Protein AF-A0AAU4TFC6-F1 (afdb_monomer_lite)

Structure (mmCIF, N/CA/C/O backbone):
data_AF-A0AAU4TFC6-F1
#
_entry.id   AF-A0AAU4TFC6-F1
#
loop_
_atom_site.group_PDB
_atom_site.id
_atom_site.type_symbol
_atom_site.label_atom_id
_atom_site.label_alt_id
_atom_site.label_comp_id
_atom_site.label_asym_id
_atom_site.label_entity_id
_atom_site.label_seq_id
_atom_site.pdbx_PDB_ins_code
_atom_site.Cartn_x
_atom_site.Cartn_y
_atom_site.Cartn_z
_atom_site.occupancy
_atom_site.B_iso_or_equiv
_atom_site.auth_seq_id
_atom_site.auth_comp_id
_atom_site.auth_asym_id
_atom_site.auth_atom_id
_atom_site.pdbx_PDB_model_num
ATOM 1 N N . MET A 1 1 ? 82.381 40.231 -36.002 1.00 39.53 1 MET A N 1
ATOM 2 C CA . MET A 1 1 ? 81.452 39.822 -37.075 1.00 39.53 1 MET A CA 1
ATOM 3 C C . MET A 1 1 ? 80.893 38.483 -36.636 1.00 39.53 1 MET A C 1
ATOM 5 O O . MET A 1 1 ? 81.649 37.531 -36.549 1.00 39.53 1 MET A O 1
ATOM 9 N N . SER A 1 2 ? 79.776 38.520 -35.919 1.00 48.84 2 SER A N 1
ATOM 10 C CA . SER A 1 2 ? 78.426 38.397 -36.491 1.00 48.84 2 SER A CA 1
ATOM 11 C C . SER A 1 2 ? 78.133 36.942 -36.823 1.00 48.84 2 SER A C 1
ATOM 13 O O . SER A 1 2 ? 78.717 36.373 -37.737 1.00 48.84 2 SER A O 1
ATOM 15 N N . GLY A 1 3 ? 77.230 36.375 -36.037 1.00 40.44 3 GLY A N 1
ATOM 16 C CA . GLY A 1 3 ? 76.716 35.027 -36.179 1.00 40.44 3 GLY A CA 1
ATOM 17 C C . GLY A 1 3 ? 75.560 34.841 -35.208 1.00 40.44 3 GLY A C 1
ATOM 18 O O . GLY A 1 3 ? 75.645 34.008 -34.316 1.00 40.44 3 GLY A O 1
ATOM 19 N N . ASP A 1 4 ? 74.536 35.690 -35.345 1.00 49.94 4 ASP A N 1
ATOM 20 C CA . ASP A 1 4 ? 73.214 35.520 -34.745 1.00 49.94 4 ASP A CA 1
ATOM 21 C C . ASP A 1 4 ? 72.648 34.149 -35.138 1.00 49.94 4 ASP A C 1
ATOM 23 O O . ASP A 1 4 ? 72.125 33.955 -36.236 1.00 49.94 4 ASP A O 1
ATOM 27 N N . GLY A 1 5 ? 72.777 33.176 -34.240 1.00 46.44 5 GLY A N 1
ATOM 28 C CA . GLY A 1 5 ? 72.059 31.914 -34.318 1.00 46.44 5 GLY A CA 1
ATOM 29 C C . GLY A 1 5 ? 70.645 32.112 -33.791 1.00 46.44 5 GLY A C 1
ATOM 30 O O . GLY A 1 5 ? 70.391 31.866 -32.618 1.00 46.44 5 GLY A O 1
ATOM 31 N N . GLN A 1 6 ? 69.726 32.573 -34.644 1.00 50.09 6 GLN A N 1
ATOM 32 C CA . GLN A 1 6 ? 68.293 32.469 -34.369 1.00 50.09 6 GLN A CA 1
ATOM 33 C C . GLN A 1 6 ? 67.915 30.986 -34.296 1.00 50.09 6 GLN A C 1
ATOM 35 O O . GLN A 1 6 ? 67.716 30.324 -35.318 1.00 50.09 6 GLN A O 1
ATOM 40 N N . GLU A 1 7 ? 67.807 30.466 -33.077 1.00 45.25 7 GLU A N 1
ATOM 41 C CA . GLU A 1 7 ? 67.054 29.252 -32.797 1.00 45.25 7 GLU A CA 1
ATOM 42 C C . GLU A 1 7 ? 65.612 29.483 -33.258 1.00 45.25 7 GLU A C 1
ATOM 44 O O . GLU A 1 7 ? 64.856 30.260 -32.671 1.00 45.25 7 GLU A O 1
ATOM 49 N N . LYS A 1 8 ? 65.231 28.827 -34.360 1.00 53.78 8 LYS A N 1
ATOM 50 C CA . LYS A 1 8 ? 63.828 28.680 -34.736 1.00 53.78 8 LYS A CA 1
ATOM 51 C C . LYS A 1 8 ? 63.135 27.962 -33.585 1.00 53.78 8 LYS A C 1
ATOM 53 O O . LYS A 1 8 ? 63.317 26.757 -33.421 1.00 53.78 8 LYS A O 1
ATOM 58 N N . ALA A 1 9 ? 62.371 28.714 -32.795 1.00 46.16 9 ALA A N 1
ATOM 59 C CA . ALA A 1 9 ? 61.472 28.172 -31.793 1.00 46.16 9 ALA A CA 1
ATOM 60 C C . ALA A 1 9 ? 60.608 27.103 -32.469 1.00 46.16 9 ALA A C 1
ATOM 62 O O . ALA A 1 9 ? 59.816 27.402 -33.364 1.00 46.16 9 ALA A O 1
ATOM 63 N N . GLY A 1 10 ? 60.853 25.847 -32.098 1.00 47.38 10 GLY A N 1
ATOM 64 C CA . GLY A 1 10 ? 60.096 24.707 -32.577 1.00 47.38 10 GLY A CA 1
ATOM 65 C C . GLY A 1 10 ? 58.634 24.922 -32.234 1.00 47.38 10 GLY A C 1
ATOM 66 O O . GLY A 1 10 ? 58.281 25.096 -31.069 1.00 47.38 10 GLY A O 1
ATOM 67 N N . GLU A 1 11 ? 57.793 24.941 -33.255 1.00 54.03 11 GLU A N 1
ATOM 68 C CA . GLU A 1 11 ? 56.353 24.924 -33.085 1.00 54.03 11 GLU A CA 1
ATOM 69 C C . GLU A 1 11 ? 55.985 23.518 -32.607 1.00 54.03 11 GLU A C 1
ATOM 71 O O . GLU A 1 11 ? 55.917 22.564 -33.383 1.00 54.03 11 GLU A O 1
ATOM 76 N N . TRP A 1 12 ? 55.882 23.362 -31.287 1.00 55.25 12 TRP A N 1
ATOM 77 C CA . TRP A 1 12 ? 55.426 22.121 -30.680 1.00 55.25 12 TRP A CA 1
ATOM 78 C C . TRP A 1 12 ? 53.983 21.872 -31.128 1.00 55.25 12 TRP A C 1
ATOM 80 O O . TRP A 1 12 ? 53.178 22.810 -31.101 1.00 55.25 12 TRP A O 1
ATOM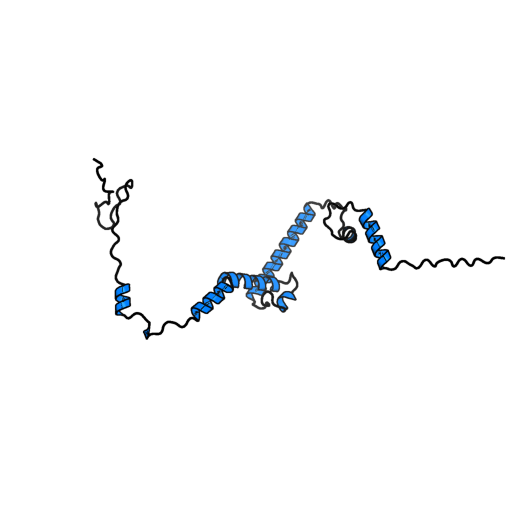 90 N N . PRO A 1 13 ? 53.627 20.635 -31.523 1.00 63.44 13 PRO A N 1
ATOM 91 C CA . PRO A 1 13 ? 52.247 20.326 -31.852 1.00 63.44 13 PRO A CA 1
ATOM 92 C C . PRO A 1 13 ? 51.364 20.658 -30.640 1.00 63.44 13 PRO A C 1
ATOM 94 O O . PRO A 1 13 ? 51.764 20.387 -29.499 1.00 63.44 13 PRO A O 1
ATOM 97 N N . PRO A 1 14 ? 50.188 21.274 -30.853 1.00 66.81 14 PRO A N 1
ATOM 98 C CA . PRO A 1 14 ? 49.305 21.632 -29.756 1.00 66.81 14 PRO A CA 1
ATOM 99 C C . PRO A 1 14 ? 48.967 20.382 -28.947 1.00 66.81 14 PRO A C 1
ATOM 101 O O . PRO A 1 14 ? 48.712 19.309 -29.494 1.00 66.81 14 PRO A O 1
ATOM 104 N N . THR A 1 15 ? 48.976 20.514 -27.623 1.00 78.38 15 THR A N 1
ATOM 105 C CA . THR A 1 15 ? 48.564 19.415 -26.752 1.00 78.38 15 THR A CA 1
ATOM 106 C C . THR A 1 15 ? 47.085 19.089 -27.002 1.00 78.38 15 THR A C 1
ATOM 108 O O . THR A 1 15 ? 46.310 19.994 -27.330 1.00 78.38 15 THR A O 1
ATOM 111 N N . PRO A 1 16 ? 46.644 17.836 -26.785 1.00 77.44 16 PRO A N 1
ATOM 112 C CA . PRO A 1 16 ? 45.242 17.450 -26.975 1.00 77.44 16 PRO A CA 1
ATOM 113 C C . PRO A 1 16 ? 44.256 18.355 -26.219 1.00 77.44 16 PRO A C 1
ATOM 115 O O . PRO A 1 16 ? 43.174 18.659 -26.712 1.00 77.44 16 PRO A O 1
ATOM 118 N N . ALA A 1 17 ? 44.659 18.853 -25.045 1.00 68.56 17 ALA A N 1
ATOM 119 C CA . ALA A 1 17 ? 43.881 19.803 -24.255 1.00 68.56 17 ALA A CA 1
ATOM 120 C C . ALA A 1 17 ? 43.782 21.195 -24.910 1.00 68.56 17 ALA A C 1
ATOM 122 O O . ALA A 1 17 ? 42.710 21.799 -24.910 1.00 68.56 17 ALA A O 1
ATOM 123 N N . ALA A 1 18 ? 44.870 21.705 -25.498 1.00 75.06 18 ALA A N 1
ATOM 124 C CA . ALA A 1 18 ? 44.861 22.981 -26.216 1.00 75.06 18 ALA A CA 1
ATOM 125 C C . ALA A 1 18 ? 44.011 22.901 -27.494 1.00 75.06 18 ALA A C 1
ATOM 127 O O . ALA A 1 18 ? 43.271 23.834 -27.815 1.00 75.06 18 ALA A O 1
ATOM 128 N N . GLU A 1 19 ? 44.061 21.764 -28.188 1.00 77.69 19 GLU A N 1
ATOM 129 C CA . GLU A 1 19 ? 43.232 21.515 -29.363 1.00 77.69 19 GLU A CA 1
ATOM 130 C C . GLU A 1 19 ? 41.745 21.407 -28.992 1.00 77.69 19 GLU A C 1
ATOM 132 O O . GLU A 1 19 ? 40.893 22.011 -29.646 1.00 77.69 19 GLU A O 1
ATOM 137 N N . GLN A 1 20 ? 41.428 20.737 -27.880 1.00 73.62 20 GLN A N 1
ATOM 138 C CA . GLN A 1 20 ? 40.070 20.670 -27.339 1.00 73.62 20 GLN A CA 1
ATOM 139 C C . GLN A 1 20 ? 39.537 22.059 -26.946 1.00 73.62 20 GLN A C 1
ATOM 141 O O . GLN A 1 20 ? 38.387 22.385 -27.245 1.00 73.62 20 GLN A O 1
ATOM 146 N N . LEU A 1 21 ? 40.371 22.910 -26.340 1.00 74.00 21 LEU A N 1
ATOM 147 C CA . LEU A 1 21 ? 39.995 24.278 -25.972 1.00 74.00 21 LEU A CA 1
ATOM 148 C C . LEU A 1 21 ? 39.737 25.156 -27.207 1.00 74.00 21 LEU A C 1
ATOM 150 O O . LEU A 1 21 ? 38.781 25.933 -27.235 1.00 74.00 21 LEU A O 1
ATOM 154 N N . ARG A 1 22 ? 40.559 25.008 -28.252 1.00 77.00 22 ARG A N 1
ATOM 155 C CA . ARG A 1 22 ? 40.369 25.710 -29.526 1.00 77.00 22 ARG A CA 1
ATOM 156 C C . ARG A 1 22 ? 39.072 25.279 -30.215 1.00 77.00 22 ARG A C 1
ATOM 158 O O . ARG A 1 22 ? 38.299 26.146 -30.614 1.00 77.00 22 ARG A O 1
ATOM 165 N N . ARG A 1 23 ? 38.788 23.971 -30.267 1.00 69.81 23 ARG A N 1
ATOM 166 C CA . ARG A 1 23 ? 37.523 23.431 -30.801 1.00 69.81 23 ARG A CA 1
ATOM 167 C C . ARG A 1 23 ? 36.309 23.968 -30.043 1.00 69.81 23 ARG A C 1
ATOM 169 O O . ARG A 1 23 ? 35.345 24.388 -30.673 1.00 69.81 23 ARG A O 1
ATOM 176 N N . ARG A 1 24 ? 36.378 24.047 -28.706 1.00 65.94 24 ARG A N 1
ATOM 177 C CA . ARG A 1 24 ? 35.325 24.674 -27.884 1.00 65.94 24 ARG A CA 1
ATOM 178 C C . ARG A 1 24 ? 35.096 26.135 -28.256 1.00 65.94 24 ARG A C 1
ATOM 180 O O . ARG A 1 24 ? 33.951 26.555 -28.366 1.00 65.94 24 ARG A O 1
ATOM 187 N N . ARG A 1 25 ? 36.167 26.908 -28.464 1.00 69.88 25 ARG A N 1
ATOM 188 C CA . ARG A 1 25 ? 36.081 28.339 -28.795 1.00 69.88 25 ARG A CA 1
ATOM 189 C C . ARG A 1 25 ? 35.495 28.582 -30.188 1.00 69.88 25 ARG A C 1
ATOM 191 O O . ARG A 1 25 ? 34.653 29.460 -30.340 1.00 69.88 25 ARG A O 1
ATOM 198 N N . GLU A 1 26 ? 35.902 27.785 -31.176 1.00 69.50 26 GLU A N 1
ATOM 199 C CA . GLU A 1 26 ? 35.341 27.827 -32.534 1.00 69.50 26 GLU A CA 1
AT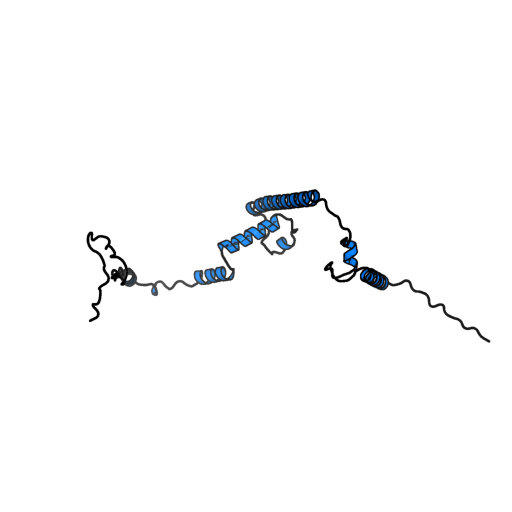OM 200 C C . GLU A 1 26 ? 33.858 27.404 -32.541 1.00 69.50 26 GLU A C 1
ATOM 202 O O . GLU A 1 26 ? 33.045 28.054 -33.199 1.00 69.50 26 GLU A O 1
ATOM 207 N N . ALA A 1 27 ? 33.474 26.390 -31.755 1.00 63.81 27 ALA A N 1
ATOM 208 C CA . ALA A 1 27 ? 32.076 25.976 -31.599 1.00 63.81 27 ALA A CA 1
ATOM 209 C C . ALA A 1 27 ? 31.218 27.065 -30.928 1.00 63.81 27 ALA A C 1
ATOM 211 O O . ALA A 1 27 ? 30.158 27.412 -31.445 1.00 63.81 27 ALA A O 1
ATOM 212 N N . ALA A 1 28 ? 31.706 27.676 -29.841 1.00 61.66 28 ALA A N 1
ATOM 213 C CA . ALA A 1 28 ? 31.010 28.777 -29.170 1.00 61.66 28 ALA A CA 1
ATOM 214 C C . ALA A 1 28 ? 30.843 30.012 -30.073 1.00 61.66 28 ALA A C 1
ATOM 216 O O . ALA A 1 28 ? 29.827 30.685 -29.988 1.00 61.66 28 ALA A O 1
ATOM 217 N N . SER A 1 29 ? 31.795 30.303 -30.971 1.00 64.25 29 SER A N 1
ATOM 218 C CA . SER A 1 29 ? 31.653 31.425 -31.918 1.00 64.25 29 SER A CA 1
ATOM 219 C C . SER A 1 29 ? 30.604 31.212 -33.014 1.00 64.25 29 SER A C 1
ATOM 221 O O . SER A 1 29 ? 30.229 32.174 -33.677 1.00 64.25 29 SER A O 1
ATOM 223 N N . ARG A 1 30 ? 30.143 29.973 -33.229 1.00 64.50 30 ARG A N 1
ATOM 224 C CA . ARG A 1 30 ? 29.113 29.641 -34.229 1.00 64.50 30 ARG A CA 1
ATOM 225 C C . ARG A 1 30 ? 27.708 29.544 -33.636 1.00 64.50 30 ARG A C 1
ATOM 227 O O . ARG A 1 30 ? 26.754 29.426 -34.394 1.00 64.50 30 ARG A O 1
ATOM 234 N N . CYS A 1 31 ? 27.586 29.560 -32.311 1.00 58.25 31 CYS A N 1
ATOM 235 C CA . CYS A 1 31 ? 26.328 29.377 -31.601 1.00 58.25 31 CYS A CA 1
ATOM 236 C C . CYS A 1 31 ? 25.995 30.673 -30.855 1.00 58.25 31 CYS A C 1
ATOM 238 O O . CYS A 1 31 ? 26.700 31.034 -29.913 1.00 58.25 31 CYS A O 1
ATOM 240 N N . GLU A 1 32 ? 24.944 31.388 -31.264 1.00 55.34 32 GLU A N 1
ATOM 241 C CA . GLU A 1 32 ? 24.438 32.475 -30.427 1.00 55.34 32 GLU A CA 1
ATOM 242 C C . GLU A 1 32 ? 23.790 31.882 -29.158 1.00 55.34 32 GLU A C 1
ATOM 244 O O . GLU A 1 32 ? 23.050 30.900 -29.255 1.00 55.34 32 GLU A O 1
ATOM 249 N N . PRO A 1 33 ? 24.077 32.401 -27.949 1.00 51.78 33 PRO A N 1
ATOM 250 C CA . PRO A 1 33 ? 24.037 31.586 -26.727 1.00 51.78 33 PRO A CA 1
ATOM 251 C C . PRO A 1 33 ? 22.657 31.304 -26.101 1.00 51.78 33 PRO A C 1
ATOM 253 O O . PRO A 1 33 ? 22.607 30.995 -24.912 1.00 51.78 33 PRO A O 1
ATOM 256 N N . SER A 1 34 ? 21.538 31.425 -26.815 1.00 49.03 34 SER A N 1
ATOM 257 C CA . SER A 1 34 ? 20.268 31.711 -26.122 1.00 49.03 34 SER A CA 1
ATOM 258 C C . SER A 1 34 ? 19.189 30.629 -26.133 1.00 49.03 34 SER A C 1
ATOM 260 O O . SER A 1 34 ? 18.327 30.692 -25.264 1.00 49.03 34 SER A O 1
ATOM 262 N N . GLU A 1 35 ? 19.178 29.655 -27.051 1.00 52.00 35 GLU A N 1
ATOM 263 C CA . GLU A 1 35 ? 17.945 28.853 -27.235 1.00 52.00 35 GLU A CA 1
ATOM 264 C C . GLU A 1 35 ? 18.080 27.340 -27.027 1.00 52.00 35 GLU A C 1
ATOM 266 O O . GLU A 1 35 ? 17.098 26.692 -26.683 1.00 52.00 35 GLU A O 1
ATOM 271 N N . CYS A 1 36 ? 19.273 26.752 -27.144 1.00 60.91 36 CYS A N 1
ATOM 272 C CA . CYS A 1 36 ? 19.410 25.287 -27.096 1.00 60.91 36 CYS A CA 1
ATOM 273 C C . CYS A 1 36 ? 19.572 24.683 -25.685 1.00 60.91 36 CYS A C 1
ATOM 275 O O . CYS A 1 36 ? 19.560 23.467 -25.543 1.00 60.91 36 CYS A O 1
ATOM 277 N N . GLY A 1 37 ? 19.730 25.490 -24.626 1.00 57.16 37 GLY A N 1
ATOM 278 C CA . GLY A 1 37 ? 19.748 25.009 -23.231 1.00 57.16 37 GLY A CA 1
ATOM 279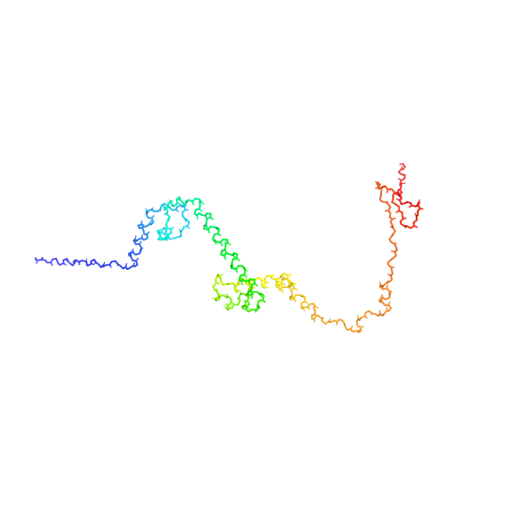 C C . GLY A 1 37 ? 20.932 24.111 -22.820 1.00 57.16 37 GLY A C 1
ATOM 280 O O . GLY A 1 37 ? 20.982 23.658 -21.674 1.00 57.16 37 GLY A O 1
ATOM 281 N N . HIS A 1 38 ? 21.901 23.858 -23.704 1.00 63.91 38 HIS A N 1
ATOM 282 C CA . HIS A 1 38 ? 23.056 23.005 -23.416 1.00 63.91 38 HIS A CA 1
ATOM 283 C C . HIS A 1 38 ? 24.202 23.767 -22.738 1.00 63.91 38 HIS A C 1
ATOM 285 O O . HIS A 1 38 ? 24.506 24.916 -23.053 1.00 63.91 38 HIS A O 1
ATOM 291 N N . ARG A 1 39 ? 24.859 23.101 -21.780 1.00 54.22 39 ARG A N 1
ATOM 292 C CA . ARG A 1 39 ? 25.935 23.680 -20.958 1.00 54.22 39 ARG A CA 1
ATOM 293 C C . ARG A 1 39 ? 27.305 23.658 -21.651 1.00 54.22 39 ARG A C 1
ATOM 295 O O . ARG A 1 39 ? 28.184 24.418 -21.245 1.00 54.22 39 ARG A O 1
ATOM 302 N N . ASP A 1 40 ? 27.490 22.813 -22.668 1.00 62.34 40 ASP A N 1
ATOM 303 C CA . ASP A 1 40 ? 28.730 22.684 -23.441 1.00 62.34 40 ASP A CA 1
ATOM 304 C C . ASP A 1 40 ? 28.469 22.872 -24.951 1.00 62.34 40 ASP A C 1
ATOM 306 O O . ASP A 1 40 ? 27.651 22.150 -25.521 1.00 62.34 40 ASP A O 1
ATOM 310 N N . PRO A 1 41 ? 29.164 23.798 -25.638 1.00 60.78 41 PRO A N 1
ATOM 311 C CA . PRO A 1 41 ? 28.993 24.028 -27.077 1.00 60.78 41 PRO A CA 1
ATOM 312 C C . PRO A 1 41 ? 29.337 22.823 -27.962 1.00 60.78 41 PRO A C 1
ATOM 314 O O . PRO A 1 41 ? 28.892 22.755 -29.108 1.00 60.78 41 PRO A O 1
ATOM 317 N N . LEU A 1 42 ? 30.152 21.886 -27.466 1.00 60.16 42 LEU A N 1
ATOM 318 C CA . LEU A 1 42 ? 30.477 20.664 -28.207 1.00 60.16 42 LEU A CA 1
ATOM 319 C C . LEU A 1 42 ? 29.327 19.648 -28.203 1.00 60.16 42 LEU A C 1
ATOM 321 O O . LEU A 1 42 ? 29.264 18.820 -29.109 1.00 60.16 42 LEU A O 1
ATOM 325 N N . ASP A 1 43 ? 28.392 19.754 -27.257 1.00 62.94 43 ASP A N 1
ATOM 326 C CA . ASP A 1 43 ? 27.219 18.880 -27.201 1.00 62.94 43 ASP A CA 1
ATOM 327 C C . ASP A 1 43 ? 26.168 19.276 -28.257 1.00 62.94 43 ASP A C 1
ATOM 329 O O . ASP A 1 43 ? 25.402 18.428 -28.705 1.00 62.94 43 ASP A O 1
ATOM 333 N N . CYS A 1 44 ? 26.180 20.524 -28.749 1.00 59.00 44 CYS A N 1
ATOM 334 C CA . CYS A 1 44 ? 25.226 20.998 -29.763 1.00 59.00 44 CYS A CA 1
ATOM 335 C C . CYS A 1 44 ? 25.353 20.285 -31.115 1.00 59.00 44 CYS A C 1
ATOM 337 O O . CYS A 1 44 ? 24.349 20.018 -31.770 1.00 59.00 44 CYS A O 1
ATOM 339 N N . THR A 1 45 ? 26.580 19.989 -31.556 1.00 56.66 45 THR A N 1
ATOM 340 C CA . THR A 1 45 ? 26.798 19.293 -32.840 1.00 56.66 45 THR A CA 1
ATOM 341 C C . THR A 1 45 ? 26.515 17.800 -32.734 1.00 56.66 45 THR A C 1
ATOM 343 O O . THR A 1 45 ? 26.083 17.203 -33.713 1.00 56.66 45 THR A O 1
ATOM 346 N N . ALA A 1 46 ? 26.691 17.209 -31.549 1.00 57.69 46 ALA A N 1
ATOM 347 C CA . ALA A 1 46 ? 26.270 15.837 -31.279 1.00 57.69 46 ALA A CA 1
ATOM 348 C C . ALA A 1 46 ? 24.737 15.704 -31.191 1.00 57.69 46 ALA A C 1
ATOM 350 O O . ALA A 1 46 ? 24.199 14.660 -31.545 1.00 57.69 46 ALA A O 1
ATOM 351 N N . ALA A 1 47 ? 24.044 16.759 -30.752 1.00 54.25 47 ALA A N 1
ATOM 352 C CA . ALA A 1 47 ? 22.593 16.782 -30.576 1.00 54.25 47 ALA A CA 1
ATOM 353 C C . ALA A 1 47 ? 21.794 17.209 -31.826 1.00 54.25 47 ALA A C 1
ATOM 355 O O . ALA A 1 47 ? 20.568 17.224 -31.774 1.00 54.25 47 ALA A O 1
ATOM 356 N N . GLY A 1 48 ? 22.448 17.564 -32.942 1.00 55.59 48 GLY A N 1
ATOM 357 C CA . GLY A 1 48 ? 21.752 17.939 -34.184 1.00 55.59 48 GLY A CA 1
ATOM 358 C C . GLY A 1 48 ? 20.984 19.268 -34.112 1.00 55.59 48 GLY A C 1
ATOM 359 O O . GLY A 1 48 ? 20.057 19.495 -34.888 1.00 55.59 48 GLY A O 1
ATOM 360 N N . CYS A 1 49 ? 21.343 20.169 -33.191 1.00 51.50 49 CYS A N 1
ATOM 361 C CA . CYS A 1 49 ? 20.651 21.448 -33.026 1.00 51.50 49 CYS A CA 1
ATOM 362 C C . CYS A 1 49 ? 20.848 22.349 -34.260 1.00 51.50 49 CYS A C 1
ATOM 364 O O . CYS A 1 49 ? 21.915 22.933 -34.451 1.00 51.50 49 CYS A O 1
ATOM 366 N N . GLY A 1 50 ? 19.809 22.460 -35.091 1.00 50.53 50 GLY A N 1
ATOM 367 C CA . GLY A 1 50 ? 19.790 23.245 -36.332 1.00 50.53 50 GLY A CA 1
ATOM 368 C C . GLY A 1 50 ? 19.321 22.449 -37.551 1.00 50.53 50 GLY A C 1
ATOM 369 O O . GLY A 1 50 ? 18.924 23.045 -38.553 1.00 50.53 50 GLY A O 1
ATOM 370 N N . GLU A 1 51 ? 19.294 21.120 -37.461 1.00 48.28 51 GLU A N 1
ATOM 371 C CA . GLU A 1 51 ? 18.599 20.300 -38.443 1.00 48.28 51 GLU A CA 1
ATOM 372 C C . GLU A 1 51 ? 17.115 20.356 -38.090 1.00 48.28 51 GLU A C 1
ATOM 374 O O . GLU A 1 51 ? 16.626 19.673 -37.194 1.00 48.28 51 GLU A O 1
ATOM 379 N N . THR A 1 52 ? 16.389 21.256 -38.753 1.00 46.28 52 THR A N 1
ATOM 380 C CA . THR A 1 52 ? 14.932 21.172 -38.791 1.00 46.28 52 THR A CA 1
ATOM 381 C C . THR A 1 52 ? 14.590 19.914 -39.576 1.00 46.28 52 THR A C 1
ATOM 383 O O . THR A 1 52 ? 14.282 19.952 -40.764 1.00 46.28 52 THR A O 1
ATOM 386 N N . THR A 1 53 ? 14.639 18.764 -38.907 1.00 49.25 53 THR A N 1
ATOM 387 C CA . THR A 1 53 ? 13.754 17.673 -39.272 1.00 49.25 53 THR A CA 1
ATOM 388 C C . THR A 1 53 ? 12.356 18.225 -39.046 1.00 49.25 53 THR A C 1
ATOM 390 O O . THR A 1 53 ? 11.822 18.174 -37.941 1.00 49.25 53 THR A O 1
ATOM 393 N N . ALA A 1 54 ? 11.783 18.820 -40.090 1.00 47.28 54 ALA A N 1
ATOM 394 C CA . ALA A 1 54 ? 10.351 18.765 -40.293 1.00 47.28 54 ALA A CA 1
ATOM 395 C C . ALA A 1 54 ? 10.019 17.268 -40.361 1.00 47.28 54 ALA A C 1
ATOM 397 O O . ALA A 1 54 ? 10.045 16.664 -41.429 1.00 47.28 54 ALA A O 1
ATOM 398 N N . GLY A 1 55 ? 9.895 16.642 -39.189 1.00 49.50 55 GLY A N 1
ATOM 399 C CA . GLY A 1 55 ? 9.424 15.280 -39.067 1.00 49.50 55 GLY A CA 1
ATOM 400 C C . GLY A 1 55 ? 8.008 15.277 -39.602 1.00 49.50 55 GLY A C 1
ATOM 401 O O . GLY A 1 55 ? 7.194 16.109 -39.199 1.00 49.50 55 GLY A O 1
ATOM 402 N N . ASP A 1 56 ? 7.730 14.391 -40.553 1.00 50.47 56 ASP A N 1
ATOM 403 C CA . ASP A 1 56 ? 6.359 14.132 -40.959 1.00 50.47 56 ASP A CA 1
ATOM 404 C C . ASP A 1 56 ? 5.537 13.841 -39.692 1.00 50.47 56 ASP A C 1
ATOM 406 O O . ASP A 1 56 ? 5.958 12.996 -38.893 1.00 50.47 56 ASP A O 1
ATOM 410 N N . PRO A 1 57 ? 4.382 14.495 -39.482 1.00 52.97 57 PRO A N 1
ATOM 411 C CA . PRO A 1 57 ? 3.551 14.265 -38.300 1.00 52.97 57 PRO A CA 1
ATOM 412 C C . PRO A 1 57 ? 3.084 12.803 -38.199 1.00 52.97 57 PRO A C 1
ATOM 414 O O . PRO A 1 57 ? 2.809 12.312 -37.106 1.00 52.97 57 PRO A O 1
ATOM 417 N N . GLU A 1 58 ? 3.059 12.078 -39.323 1.00 53.72 58 GLU A N 1
ATOM 418 C CA . GLU A 1 58 ? 2.829 10.631 -39.347 1.00 53.72 58 GLU A CA 1
ATOM 419 C C . GLU A 1 58 ? 3.961 9.872 -38.627 1.00 53.72 58 GLU A C 1
ATOM 421 O O . GLU A 1 58 ? 3.683 9.004 -37.804 1.00 53.72 58 GLU A O 1
ATOM 426 N N . SER A 1 59 ? 5.225 10.276 -38.802 1.00 61.53 59 SER A N 1
ATOM 427 C CA . SER A 1 59 ? 6.394 9.612 -38.202 1.00 61.53 59 SER A CA 1
ATOM 428 C C . SER A 1 59 ? 6.543 9.831 -36.691 1.00 61.53 59 SER A C 1
ATOM 430 O O . SER A 1 59 ? 7.058 8.959 -35.991 1.00 61.53 59 SER A O 1
ATOM 432 N N . GLU A 1 60 ? 6.085 10.969 -36.165 1.00 60.09 60 GLU A N 1
ATOM 433 C CA . GLU A 1 60 ? 6.047 11.212 -34.718 1.00 60.09 60 GLU A CA 1
ATOM 434 C C . GLU A 1 60 ? 4.933 10.395 -34.066 1.00 60.09 60 GLU A C 1
ATOM 436 O O . GLU A 1 60 ? 5.168 9.737 -33.055 1.00 60.09 60 GLU A O 1
ATOM 441 N N . SER A 1 61 ? 3.757 10.344 -34.700 1.00 65.38 61 SER A N 1
ATOM 442 C CA . SER A 1 61 ? 2.630 9.549 -34.210 1.00 65.38 61 SER A CA 1
ATOM 443 C C . SER A 1 61 ? 2.913 8.041 -34.215 1.00 65.38 61 SER A C 1
ATOM 445 O O . SER A 1 61 ? 2.507 7.331 -33.297 1.00 65.38 61 SER A O 1
ATOM 447 N N . GLU A 1 62 ? 3.661 7.543 -35.204 1.00 63.78 62 GLU A N 1
ATOM 448 C CA . GLU A 1 62 ? 4.086 6.141 -35.278 1.00 63.78 62 GLU A CA 1
ATOM 449 C C . GLU A 1 62 ? 5.131 5.792 -34.208 1.00 63.78 62 GLU A C 1
ATOM 451 O O . GLU A 1 62 ? 5.073 4.710 -33.620 1.00 63.78 62 GLU A O 1
ATOM 456 N N . ARG A 1 63 ? 6.062 6.710 -33.912 1.00 63.97 63 ARG A N 1
ATOM 457 C CA . ARG A 1 63 ? 7.040 6.549 -32.822 1.00 63.97 63 ARG A CA 1
ATOM 458 C C . ARG A 1 63 ? 6.369 6.588 -31.456 1.00 63.97 63 ARG A C 1
ATOM 460 O O . ARG A 1 63 ? 6.631 5.717 -30.635 1.00 63.97 63 ARG A O 1
ATOM 467 N N . GLU A 1 64 ? 5.462 7.535 -31.239 1.00 68.94 64 GLU A N 1
ATOM 468 C CA . GLU A 1 64 ? 4.679 7.633 -30.007 1.00 68.94 64 GLU A CA 1
ATOM 469 C C . GLU A 1 64 ? 3.825 6.371 -29.800 1.00 68.94 64 GLU A C 1
ATOM 471 O O . GLU A 1 64 ? 3.804 5.796 -28.711 1.00 68.94 64 GLU A O 1
ATOM 476 N N . ALA A 1 65 ? 3.187 5.863 -30.859 1.00 67.00 65 ALA A N 1
ATOM 477 C CA . ALA A 1 65 ? 2.447 4.605 -30.801 1.00 67.00 65 ALA A CA 1
ATOM 478 C C . ALA A 1 65 ? 3.349 3.404 -30.453 1.00 67.00 65 ALA A C 1
ATOM 480 O O . ALA A 1 65 ? 2.932 2.531 -29.684 1.00 67.00 65 ALA A O 1
ATOM 481 N N . ALA A 1 66 ? 4.579 3.359 -30.977 1.00 69.94 66 ALA A N 1
ATOM 482 C CA . ALA A 1 66 ? 5.556 2.323 -30.648 1.00 69.94 66 ALA A CA 1
ATOM 483 C C . ALA A 1 66 ? 6.022 2.411 -29.184 1.00 69.94 66 ALA A C 1
ATOM 485 O O . ALA A 1 66 ? 6.015 1.400 -28.487 1.00 69.94 66 ALA A O 1
ATOM 486 N N . GLU A 1 67 ? 6.321 3.607 -28.674 1.00 72.12 67 GLU A N 1
ATOM 487 C CA . GLU A 1 67 ? 6.711 3.819 -27.272 1.00 72.12 67 GLU A CA 1
ATOM 488 C C . GLU A 1 67 ? 5.584 3.456 -26.292 1.00 72.12 67 GLU A C 1
ATOM 490 O O . GLU A 1 67 ? 5.817 2.811 -25.264 1.00 72.12 67 GLU A O 1
ATOM 495 N N . VAL A 1 68 ? 4.336 3.804 -26.623 1.00 74.94 68 VAL A N 1
ATOM 496 C CA . VAL A 1 68 ? 3.156 3.397 -25.844 1.00 74.94 68 VAL A CA 1
ATOM 497 C C . VAL A 1 68 ? 2.996 1.872 -25.855 1.00 74.94 68 VAL A C 1
ATOM 499 O O . VAL A 1 68 ? 2.674 1.279 -24.820 1.00 74.94 68 VAL A O 1
ATOM 502 N N . SER A 1 69 ? 3.251 1.223 -26.995 1.00 83.12 69 SER A N 1
ATOM 503 C CA . SER A 1 69 ? 3.243 -0.239 -27.116 1.00 83.12 69 SER A CA 1
ATOM 504 C C . SER A 1 69 ? 4.353 -0.893 -26.279 1.00 83.12 69 SER A C 1
ATOM 506 O O . SER A 1 69 ? 4.096 -1.871 -25.571 1.00 83.12 69 SER A O 1
ATOM 508 N N . ASP A 1 70 ? 5.559 -0.324 -26.278 1.00 85.56 70 ASP A N 1
ATOM 509 C CA . ASP A 1 70 ? 6.699 -0.809 -25.496 1.00 85.56 70 ASP A CA 1
ATOM 510 C C . ASP A 1 70 ? 6.453 -0.666 -23.990 1.00 85.56 70 ASP A C 1
ATOM 512 O O . ASP A 1 70 ? 6.701 -1.597 -23.214 1.00 85.56 70 ASP A O 1
ATOM 516 N N . PHE A 1 71 ? 5.860 0.451 -23.562 1.00 86.06 71 PHE A N 1
ATOM 517 C CA . PHE A 1 71 ? 5.456 0.641 -22.173 1.00 86.06 71 PHE A CA 1
ATOM 518 C C . PHE A 1 71 ? 4.351 -0.337 -21.753 1.00 86.06 71 PHE A C 1
ATOM 520 O O . PHE A 1 71 ? 4.408 -0.911 -20.661 1.00 86.06 71 PHE A O 1
ATOM 527 N N . ALA A 1 72 ? 3.357 -0.582 -22.614 1.00 91.50 72 ALA A N 1
ATOM 528 C CA . ALA A 1 72 ? 2.307 -1.563 -22.345 1.00 91.50 72 ALA A CA 1
ATOM 529 C C . ALA A 1 72 ? 2.888 -2.978 -22.175 1.00 91.50 72 ALA A C 1
ATOM 531 O O . ALA A 1 72 ? 2.501 -3.705 -21.251 1.00 91.50 72 ALA A O 1
ATOM 532 N N . GLN A 1 73 ? 3.863 -3.345 -23.010 1.00 90.81 73 GLN A N 1
ATOM 533 C CA . GLN A 1 73 ? 4.562 -4.622 -22.913 1.00 90.81 73 GLN A CA 1
ATOM 534 C C . GLN A 1 73 ? 5.408 -4.718 -21.634 1.00 90.81 73 GLN A C 1
ATOM 536 O O . GLN A 1 73 ? 5.359 -5.740 -20.938 1.00 90.81 73 GLN A O 1
ATOM 541 N N . LEU A 1 74 ? 6.133 -3.653 -21.276 1.00 91.44 74 LEU A N 1
ATOM 542 C CA . LEU A 1 74 ? 6.871 -3.560 -20.015 1.00 91.44 74 LEU A CA 1
ATOM 543 C C . LEU A 1 74 ? 5.938 -3.761 -18.816 1.00 91.44 74 LEU A C 1
ATOM 545 O O . LEU A 1 74 ? 6.247 -4.529 -17.903 1.00 91.44 74 LEU A O 1
ATOM 549 N N . TRP A 1 75 ? 4.768 -3.124 -18.838 1.00 92.06 75 TRP A N 1
ATOM 550 C CA . TRP A 1 75 ? 3.788 -3.216 -17.763 1.00 92.06 75 TRP A CA 1
ATOM 551 C C . TRP A 1 75 ? 3.191 -4.626 -17.635 1.00 92.06 75 TRP A C 1
ATOM 553 O O . TRP A 1 75 ? 3.084 -5.161 -16.527 1.00 92.06 75 TRP A O 1
ATOM 563 N N . ALA A 1 76 ? 2.860 -5.273 -18.756 1.00 93.31 76 ALA A N 1
ATOM 564 C CA . ALA A 1 76 ? 2.390 -6.660 -18.772 1.00 93.31 76 ALA A CA 1
ATOM 565 C C . ALA A 1 76 ? 3.437 -7.629 -18.188 1.00 93.31 76 ALA A C 1
ATOM 567 O O . ALA A 1 76 ? 3.118 -8.492 -17.358 1.00 93.31 76 ALA A O 1
ATOM 568 N N . ASN A 1 77 ? 4.705 -7.440 -18.561 1.00 91.69 77 ASN A N 1
ATOM 569 C CA . ASN A 1 77 ? 5.820 -8.231 -18.048 1.00 91.69 77 ASN A CA 1
ATOM 570 C C . ASN A 1 77 ? 6.047 -7.981 -16.549 1.00 91.69 77 ASN A C 1
ATOM 572 O O . ASN A 1 77 ? 6.223 -8.930 -15.782 1.00 91.69 77 ASN A O 1
ATOM 576 N N . ALA A 1 78 ? 5.977 -6.724 -16.107 1.00 91.50 78 ALA A N 1
ATOM 577 C CA . ALA A 1 78 ? 6.119 -6.357 -14.701 1.00 91.50 78 ALA A CA 1
ATOM 578 C C . ALA A 1 78 ? 5.012 -6.962 -13.837 1.00 91.50 78 ALA A C 1
ATOM 580 O O . ALA A 1 78 ? 5.287 -7.486 -12.761 1.00 91.50 78 ALA A O 1
ATOM 581 N N . ARG A 1 79 ? 3.765 -6.971 -14.319 1.00 91.19 79 ARG A N 1
ATOM 582 C CA . ARG A 1 79 ? 2.648 -7.613 -13.614 1.00 91.19 79 ARG A CA 1
ATOM 583 C C . ARG A 1 79 ? 2.854 -9.119 -13.465 1.00 91.19 79 ARG A C 1
ATOM 585 O O . ARG A 1 79 ? 2.569 -9.673 -12.405 1.00 91.19 79 ARG A O 1
ATOM 592 N N . THR A 1 80 ? 3.381 -9.769 -14.499 1.00 92.69 80 THR A N 1
ATOM 593 C CA . THR A 1 80 ? 3.735 -11.194 -14.449 1.00 92.69 80 THR A CA 1
ATOM 594 C C . THR A 1 80 ? 4.832 -11.449 -13.413 1.00 92.69 80 THR A C 1
ATOM 596 O O . THR A 1 80 ? 4.683 -12.329 -12.567 1.00 92.69 80 THR A O 1
ATOM 599 N N . ALA A 1 81 ? 5.896 -10.638 -13.416 1.00 88.81 81 ALA A N 1
ATOM 600 C CA . ALA A 1 81 ? 6.976 -10.726 -12.433 1.00 88.81 81 ALA A CA 1
ATOM 601 C C . ALA A 1 81 ? 6.483 -10.470 -10.997 1.00 88.81 81 ALA A C 1
ATOM 603 O O . ALA A 1 81 ? 6.873 -11.192 -10.081 1.00 88.81 81 ALA A O 1
ATOM 604 N N . TYR A 1 82 ? 5.588 -9.496 -10.815 1.00 89.75 82 TYR A N 1
ATOM 605 C CA . TYR A 1 82 ? 4.960 -9.187 -9.533 1.00 89.75 82 TYR A CA 1
ATOM 606 C C . TYR A 1 82 ? 4.195 -10.399 -8.976 1.00 89.75 82 TYR A C 1
ATOM 608 O O . TYR A 1 82 ? 4.422 -10.806 -7.840 1.00 89.75 82 TYR A O 1
ATOM 616 N N . PHE A 1 83 ? 3.346 -11.047 -9.781 1.00 92.69 83 PHE A N 1
ATOM 617 C CA . PHE A 1 83 ? 2.617 -12.237 -9.320 1.00 92.69 83 PHE A CA 1
ATOM 618 C C . PHE A 1 83 ? 3.506 -13.469 -9.126 1.00 92.69 83 PHE A C 1
ATOM 620 O O . PHE A 1 83 ? 3.170 -14.333 -8.319 1.00 92.69 83 PHE A O 1
ATOM 627 N N . ALA A 1 84 ? 4.639 -13.552 -9.826 1.00 92.75 84 ALA A N 1
ATOM 628 C CA . ALA A 1 84 ? 5.621 -14.610 -9.616 1.00 92.75 84 ALA A CA 1
ATOM 629 C C . ALA A 1 84 ? 6.407 -14.455 -8.296 1.00 92.75 84 ALA A C 1
ATOM 631 O O . ALA A 1 84 ? 7.005 -15.426 -7.839 1.00 92.75 84 ALA A O 1
ATOM 632 N N . GLY A 1 85 ? 6.438 -13.259 -7.689 1.00 88.31 85 GLY A N 1
ATOM 633 C CA . GLY A 1 85 ? 7.113 -13.003 -6.407 1.00 88.31 85 GLY A CA 1
ATOM 634 C C . GLY A 1 85 ? 8.650 -13.045 -6.452 1.00 88.31 85 GLY A C 1
ATOM 635 O O . GLY A 1 85 ? 9.295 -12.988 -5.411 1.00 88.31 85 GLY A O 1
ATOM 636 N N . GLY A 1 86 ? 9.250 -13.166 -7.641 1.00 89.00 86 GLY A N 1
ATOM 637 C CA . GLY A 1 86 ? 10.694 -13.330 -7.853 1.00 89.00 86 GLY A CA 1
ATOM 638 C C . GLY A 1 86 ? 11.420 -12.035 -8.227 1.00 89.00 86 GLY A C 1
ATOM 639 O O . GLY A 1 86 ? 12.143 -12.005 -9.224 1.00 89.00 86 GLY A O 1
ATOM 640 N N . PHE A 1 87 ? 11.201 -10.951 -7.485 1.00 93.56 87 PHE A N 1
ATOM 641 C CA . PHE A 1 87 ? 11.811 -9.643 -7.749 1.00 93.56 87 PHE A CA 1
ATOM 642 C C . PHE A 1 87 ? 12.517 -9.091 -6.496 1.00 93.56 87 PHE A C 1
ATOM 644 O O . PHE A 1 87 ? 12.122 -9.413 -5.375 1.00 93.56 87 PHE A O 1
ATOM 651 N N . PRO A 1 88 ? 13.588 -8.289 -6.654 1.00 95.44 88 PRO A N 1
ATOM 652 C CA . PRO A 1 88 ? 14.331 -7.762 -5.515 1.00 95.44 88 PRO A CA 1
ATOM 653 C C . PRO A 1 88 ? 13.532 -6.677 -4.789 1.00 95.44 88 PRO A C 1
ATOM 655 O O . PRO A 1 88 ? 12.758 -5.944 -5.402 1.00 95.44 88 PRO A O 1
ATOM 658 N N . LYS A 1 89 ? 13.783 -6.500 -3.488 1.00 94.38 89 LYS A N 1
ATOM 659 C CA . LYS A 1 89 ? 13.161 -5.432 -2.688 1.00 94.38 89 LYS A CA 1
ATOM 660 C C . LYS A 1 89 ? 13.445 -4.052 -3.299 1.00 94.38 89 LYS A C 1
ATOM 662 O O . LYS A 1 89 ? 14.594 -3.757 -3.638 1.00 94.38 89 LYS A O 1
ATOM 667 N N . TYR A 1 90 ? 12.435 -3.182 -3.370 1.00 94.19 90 TYR A N 1
ATOM 668 C CA . TYR A 1 90 ? 12.591 -1.805 -3.855 1.00 94.19 90 TYR A CA 1
ATOM 669 C C . TYR A 1 90 ? 13.753 -1.064 -3.169 1.00 94.19 90 TYR A C 1
ATOM 671 O O . TYR A 1 90 ? 13.962 -1.192 -1.961 1.00 94.19 90 TYR A O 1
ATOM 679 N N . ALA A 1 91 ? 14.515 -0.296 -3.955 1.00 92.56 91 ALA A N 1
ATOM 680 C CA . ALA A 1 91 ? 15.690 0.477 -3.534 1.00 92.56 91 ALA A CA 1
ATOM 681 C C . ALA A 1 91 ? 16.865 -0.321 -2.917 1.00 92.56 91 ALA A C 1
ATOM 683 O O . ALA A 1 91 ? 17.860 0.290 -2.501 1.00 92.56 91 ALA A O 1
ATOM 684 N N . SER A 1 92 ? 16.806 -1.658 -2.899 1.00 94.00 92 SER A N 1
ATOM 685 C CA . SER A 1 92 ? 17.938 -2.524 -2.537 1.00 94.00 92 SER A CA 1
ATOM 686 C C . SER A 1 92 ? 19.096 -2.420 -3.541 1.00 94.00 92 SER A C 1
ATOM 688 O O . SER A 1 92 ? 18.940 -1.868 -4.631 1.00 94.00 92 SER A O 1
ATOM 690 N N . GLY A 1 93 ? 20.274 -2.949 -3.189 1.00 97.00 93 GLY A N 1
ATOM 691 C CA . GLY A 1 93 ? 21.425 -2.977 -4.101 1.00 97.00 93 GLY A CA 1
ATOM 692 C C . GLY A 1 93 ? 21.133 -3.750 -5.391 1.00 97.00 93 GLY A C 1
ATOM 693 O O . GLY A 1 93 ? 21.407 -3.249 -6.477 1.00 97.00 93 GLY A O 1
ATOM 694 N N . GLU A 1 94 ? 20.488 -4.913 -5.272 1.00 95.88 94 GLU A N 1
ATOM 695 C CA . GLU A 1 94 ? 20.061 -5.732 -6.414 1.00 95.88 94 GLU A CA 1
ATOM 696 C C . GLU A 1 94 ? 19.060 -4.992 -7.305 1.00 95.88 94 GLU A C 1
ATOM 698 O O . GLU A 1 94 ? 19.196 -5.009 -8.523 1.00 95.88 94 GLU A O 1
ATOM 703 N N . TRP A 1 95 ? 18.105 -4.266 -6.713 1.00 96.62 95 TRP A N 1
ATOM 704 C CA . TRP A 1 95 ? 17.147 -3.451 -7.464 1.00 96.62 95 TRP A CA 1
ATOM 705 C C . TRP A 1 95 ? 17.821 -2.310 -8.236 1.00 96.62 95 TRP A C 1
ATOM 707 O O . TRP A 1 95 ? 17.460 -2.043 -9.379 1.00 96.62 95 TRP A O 1
ATOM 717 N N . ARG A 1 96 ? 18.821 -1.647 -7.639 1.00 96.38 96 ARG A N 1
ATOM 718 C CA . ARG A 1 96 ? 19.569 -0.561 -8.303 1.00 96.38 96 ARG A CA 1
ATOM 719 C C . ARG A 1 96 ? 20.437 -1.061 -9.453 1.00 96.38 96 ARG A C 1
ATOM 721 O O . ARG A 1 96 ? 20.705 -0.288 -10.366 1.00 96.38 96 ARG A O 1
ATOM 728 N N . ALA A 1 97 ? 20.870 -2.319 -9.392 1.00 97.12 97 ALA A N 1
ATOM 729 C CA . ALA A 1 97 ? 21.639 -2.958 -10.452 1.00 97.12 97 ALA A CA 1
ATOM 730 C C . ALA A 1 97 ? 20.776 -3.368 -11.660 1.00 97.12 97 ALA A C 1
ATOM 732 O O . ALA A 1 97 ? 21.325 -3.629 -12.727 1.00 97.12 97 ALA A O 1
ATOM 733 N N . LEU A 1 98 ? 19.443 -3.421 -11.519 1.00 95.19 98 LEU A N 1
ATOM 734 C CA . LEU A 1 98 ? 18.544 -3.716 -12.635 1.00 95.19 98 LEU A CA 1
ATOM 735 C C . LEU A 1 98 ? 18.511 -2.567 -13.649 1.00 95.19 98 LEU A C 1
ATOM 737 O O . LEU A 1 98 ? 18.501 -1.389 -13.278 1.00 95.19 98 LEU A O 1
ATOM 741 N N . HIS A 1 99 ? 18.400 -2.916 -14.931 1.00 95.06 99 HIS A N 1
ATOM 742 C CA . HIS A 1 99 ? 18.169 -1.947 -16.002 1.00 95.06 99 HIS A CA 1
ATOM 743 C C . HIS A 1 99 ? 16.853 -1.172 -15.766 1.00 95.06 99 HIS A C 1
ATOM 745 O O . HIS A 1 99 ? 15.918 -1.749 -15.202 1.00 95.06 99 HIS A O 1
ATOM 751 N N . PRO A 1 100 ? 16.746 0.113 -16.163 1.00 91.75 100 PRO A N 1
ATOM 752 C CA . PRO A 1 100 ? 15.494 0.873 -16.078 1.00 91.75 100 PRO A CA 1
ATOM 753 C C . PRO A 1 100 ? 14.286 0.155 -16.700 1.00 91.75 100 PRO A C 1
ATOM 755 O O . PRO A 1 100 ? 13.222 0.142 -16.087 1.00 91.75 100 PRO A O 1
ATOM 758 N N . ASP A 1 101 ? 14.497 -0.528 -17.828 1.00 91.62 101 ASP A N 1
ATOM 759 C CA . ASP A 1 101 ? 13.453 -1.271 -18.557 1.00 91.62 101 ASP A CA 1
ATOM 760 C C . ASP A 1 101 ? 13.286 -2.731 -18.098 1.00 91.62 101 ASP A C 1
ATOM 762 O O . ASP A 1 101 ? 12.601 -3.522 -18.746 1.00 91.62 101 ASP A O 1
ATOM 766 N N . ASP A 1 102 ? 13.919 -3.141 -16.992 1.00 93.19 102 ASP A N 1
ATOM 767 C CA . ASP A 1 102 ? 13.693 -4.480 -16.445 1.00 93.19 102 ASP A CA 1
ATOM 768 C C . ASP A 1 102 ? 12.308 -4.534 -15.763 1.00 93.19 102 ASP A C 1
ATOM 770 O O . ASP A 1 102 ? 12.062 -3.799 -14.797 1.00 93.19 102 ASP A O 1
ATOM 774 N N . PRO A 1 103 ? 11.399 -5.437 -16.176 1.00 94.44 103 PRO A N 1
ATOM 775 C CA . PRO A 1 103 ? 10.063 -5.542 -15.589 1.00 94.44 103 PRO A CA 1
ATOM 776 C C . PRO A 1 103 ? 10.078 -5.845 -14.082 1.00 94.44 103 PRO A C 1
ATOM 778 O O . PRO A 1 103 ? 9.157 -5.453 -13.361 1.00 94.44 103 PRO A O 1
ATOM 781 N N . ARG A 1 104 ? 11.130 -6.494 -13.564 1.00 94.75 104 ARG A N 1
ATOM 782 C CA . ARG A 1 104 ? 11.290 -6.766 -12.124 1.00 94.75 104 ARG A CA 1
ATOM 783 C C . ARG A 1 104 ? 11.515 -5.487 -11.325 1.00 94.75 104 ARG A C 1
ATOM 785 O O . ARG A 1 104 ? 11.116 -5.413 -10.162 1.00 94.75 104 ARG A O 1
ATOM 792 N N . ARG A 1 105 ? 12.121 -4.468 -11.941 1.00 95.31 105 ARG A N 1
ATOM 793 C CA . ARG A 1 105 ? 12.354 -3.165 -11.313 1.00 95.31 105 ARG A CA 1
ATOM 794 C C . ARG A 1 105 ? 11.032 -2.442 -11.061 1.00 95.31 105 ARG A C 1
ATOM 796 O O . ARG A 1 105 ? 10.830 -1.925 -9.958 1.00 95.31 105 ARG A O 1
ATOM 803 N N . LEU A 1 106 ? 10.126 -2.471 -12.043 1.00 93.12 106 LEU A N 1
ATOM 804 C CA . LEU A 1 106 ? 8.768 -1.933 -11.926 1.00 93.12 106 LEU A CA 1
ATOM 805 C C . LEU A 1 106 ? 7.912 -2.761 -10.953 1.00 93.12 106 LEU A C 1
ATOM 807 O O . LEU A 1 106 ? 7.238 -2.184 -10.102 1.00 93.12 106 LEU A O 1
ATOM 811 N N . ALA A 1 107 ? 7.993 -4.095 -11.004 1.00 94.31 107 ALA A N 1
ATOM 812 C CA . ALA A 1 107 ? 7.290 -4.982 -10.070 1.00 94.31 107 ALA A CA 1
ATOM 813 C C . ALA A 1 107 ? 7.621 -4.671 -8.597 1.00 94.31 107 ALA A C 1
ATOM 815 O O . ALA A 1 107 ? 6.718 -4.519 -7.775 1.00 94.31 107 ALA A O 1
ATOM 816 N N . ALA A 1 108 ? 8.905 -4.483 -8.282 1.00 94.06 108 ALA A N 1
ATOM 817 C CA . ALA A 1 108 ? 9.358 -4.101 -6.947 1.00 94.06 108 ALA A CA 1
ATOM 818 C C . ALA A 1 108 ? 8.828 -2.731 -6.494 1.00 94.06 108 ALA A C 1
ATOM 820 O O . ALA A 1 108 ? 8.481 -2.548 -5.327 1.00 94.06 108 ALA A O 1
ATOM 821 N N . ALA A 1 109 ? 8.750 -1.759 -7.409 1.00 94.12 109 ALA A N 1
ATOM 822 C CA . ALA A 1 109 ? 8.200 -0.440 -7.109 1.00 94.12 109 ALA A CA 1
ATOM 823 C C . ALA A 1 109 ? 6.692 -0.505 -6.809 1.00 94.12 109 ALA A C 1
ATOM 825 O O . ALA A 1 109 ? 6.221 0.159 -5.886 1.00 94.12 109 ALA A O 1
ATOM 826 N N . LEU A 1 110 ? 5.947 -1.341 -7.542 1.00 93.31 110 LEU A N 1
ATOM 827 C CA . LEU A 1 110 ? 4.523 -1.583 -7.297 1.00 93.31 110 LEU A CA 1
ATOM 828 C C . LEU A 1 110 ? 4.280 -2.257 -5.945 1.00 93.31 110 LEU A C 1
ATOM 830 O O . LEU A 1 110 ? 3.392 -1.827 -5.211 1.00 93.31 110 LEU A O 1
ATOM 834 N N . GLU A 1 111 ? 5.084 -3.264 -5.588 1.00 93.31 111 GLU A N 1
ATOM 835 C CA . GLU A 1 111 ? 5.008 -3.892 -4.266 1.00 93.31 111 GLU A CA 1
ATOM 836 C C . GLU A 1 111 ? 5.246 -2.862 -3.161 1.00 93.31 111 GLU A C 1
ATOM 838 O O . GLU A 1 111 ? 4.442 -2.761 -2.236 1.00 93.31 111 GLU A O 1
ATOM 843 N N . ALA A 1 112 ? 6.294 -2.043 -3.283 1.00 91.75 112 ALA A N 1
ATOM 844 C CA . ALA A 1 112 ? 6.553 -0.980 -2.323 1.00 91.75 112 ALA A CA 1
ATOM 845 C C . ALA A 1 112 ? 5.355 -0.027 -2.219 1.00 91.75 112 ALA A C 1
ATOM 847 O O . ALA A 1 112 ? 4.854 0.190 -1.119 1.00 91.75 112 ALA A O 1
ATOM 848 N N . ALA A 1 113 ? 4.841 0.488 -3.339 1.00 91.06 113 ALA A N 1
ATOM 849 C CA . ALA A 1 113 ? 3.677 1.373 -3.348 1.00 91.06 113 ALA A CA 1
ATOM 850 C C . ALA A 1 113 ? 2.440 0.728 -2.694 1.00 91.06 113 ALA A C 1
ATOM 852 O O . ALA A 1 113 ? 1.698 1.388 -1.965 1.00 91.06 113 ALA A O 1
ATOM 853 N N . GLU A 1 114 ? 2.221 -0.570 -2.900 1.00 90.06 114 GLU A N 1
ATOM 854 C CA . GLU A 1 114 ? 1.133 -1.287 -2.247 1.00 90.06 114 GLU A CA 1
ATOM 855 C C . GLU A 1 114 ? 1.367 -1.465 -0.743 1.00 90.06 114 GLU A C 1
ATOM 857 O O . GLU A 1 114 ? 0.421 -1.331 0.035 1.00 90.06 114 GLU A O 1
ATOM 862 N N . MET A 1 115 ? 2.605 -1.721 -0.320 1.00 85.62 115 MET A N 1
ATOM 863 C CA . MET A 1 115 ? 2.974 -1.752 1.094 1.00 85.62 115 MET A CA 1
ATOM 864 C C . MET A 1 115 ? 2.721 -0.391 1.750 1.00 85.62 115 MET A C 1
ATOM 866 O O . MET A 1 115 ? 2.082 -0.348 2.798 1.00 85.62 115 MET A O 1
ATOM 870 N N . TRP A 1 116 ? 3.094 0.712 1.095 1.00 84.25 116 TRP A N 1
ATOM 871 C CA . TRP A 1 116 ? 2.760 2.073 1.535 1.00 84.25 116 TRP A CA 1
ATOM 872 C C . TRP A 1 116 ? 1.245 2.299 1.605 1.00 84.25 116 TRP A C 1
ATOM 874 O O . TRP A 1 116 ? 0.745 2.869 2.568 1.00 84.25 116 TRP A O 1
ATOM 884 N N . ARG A 1 117 ? 0.471 1.799 0.636 1.00 86.88 117 ARG A N 1
ATOM 885 C CA . ARG A 1 117 ? -0.999 1.890 0.673 1.00 86.88 117 ARG A CA 1
ATOM 886 C C . ARG A 1 117 ? -1.611 1.091 1.829 1.00 86.88 117 ARG A C 1
ATOM 888 O O . ARG A 1 117 ? -2.604 1.524 2.406 1.00 86.88 117 ARG A O 1
ATOM 895 N N . LYS A 1 118 ? -1.073 -0.097 2.125 1.00 82.44 118 LYS A N 1
ATOM 896 C CA . LYS A 1 118 ? -1.596 -1.016 3.153 1.00 82.44 118 LYS A CA 1
ATOM 897 C C . LYS A 1 118 ? -1.215 -0.592 4.567 1.00 82.44 118 LYS A C 1
ATOM 899 O O . LYS A 1 118 ? -2.046 -0.678 5.464 1.00 82.44 118 LYS A O 1
ATOM 904 N N . PHE A 1 119 ? 0.035 -0.187 4.756 1.00 78.38 119 PHE A N 1
ATOM 905 C CA . PHE A 1 119 ? 0.634 0.037 6.070 1.00 78.38 119 PHE A CA 1
ATOM 906 C C . PHE A 1 119 ? 0.905 1.515 6.367 1.00 78.38 119 PHE A C 1
ATOM 908 O O . PHE A 1 119 ? 1.177 1.858 7.515 1.00 78.38 119 PHE A O 1
ATOM 915 N N . GLY A 1 120 ? 0.737 2.390 5.374 1.00 79.00 120 GLY A N 1
ATOM 916 C CA . GLY A 1 120 ? 0.923 3.828 5.510 1.00 79.00 120 GLY A CA 1
ATOM 917 C C . GLY A 1 120 ? 2.391 4.237 5.558 1.00 79.00 120 GLY A C 1
ATOM 918 O O . GLY A 1 120 ? 3.274 3.525 5.079 1.00 79.00 120 GLY A O 1
ATOM 919 N N . ASP A 1 121 ? 2.612 5.417 6.134 1.00 72.94 121 ASP A N 1
ATOM 920 C CA . ASP A 1 121 ? 3.928 5.952 6.469 1.00 72.94 121 ASP A CA 1
ATOM 921 C C . ASP A 1 121 ? 4.674 5.001 7.414 1.00 72.94 121 ASP A C 1
ATOM 923 O O . ASP A 1 121 ? 4.081 4.470 8.355 1.00 72.94 121 ASP A O 1
ATOM 927 N N . GLU A 1 122 ? 5.973 4.795 7.188 1.00 70.88 122 GLU A N 1
ATOM 928 C CA . GLU A 1 122 ? 6.845 4.042 8.092 1.00 70.88 122 GLU A CA 1
ATOM 929 C C . GLU A 1 122 ? 6.714 4.562 9.531 1.00 70.88 122 GLU A C 1
ATOM 931 O O . GLU A 1 122 ? 6.710 3.778 10.479 1.00 70.88 122 GLU A O 1
ATOM 936 N N . GLU A 1 123 ? 6.485 5.864 9.707 1.00 74.56 123 GLU A N 1
ATOM 937 C CA . GLU A 1 123 ? 6.248 6.461 11.016 1.00 74.56 123 GLU A CA 1
ATOM 938 C C . GLU A 1 123 ? 4.911 6.025 11.640 1.00 74.56 123 GLU A C 1
ATOM 940 O O . GLU A 1 123 ? 4.867 5.690 12.828 1.00 74.56 123 GLU A O 1
ATOM 945 N N . ALA A 1 124 ? 3.845 5.926 10.839 1.00 75.62 124 ALA A N 1
ATOM 946 C CA . ALA A 1 124 ? 2.544 5.407 11.263 1.00 75.62 124 AL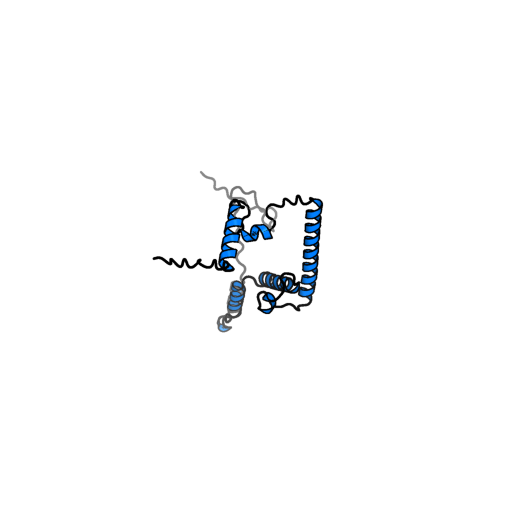A A CA 1
ATOM 947 C C . ALA A 1 124 ? 2.603 3.902 11.568 1.00 75.62 124 ALA A C 1
ATOM 949 O O . ALA A 1 124 ? 2.029 3.450 12.561 1.00 75.62 124 ALA A O 1
ATOM 950 N N . LEU A 1 125 ? 3.355 3.132 10.778 1.00 75.25 125 LEU A N 1
ATOM 951 C CA . LEU A 1 125 ? 3.598 1.711 11.019 1.00 75.25 125 LEU A CA 1
ATOM 952 C C . LEU A 1 125 ? 4.409 1.497 12.305 1.00 75.25 125 LEU A C 1
ATOM 954 O O . LEU A 1 125 ? 4.051 0.668 13.143 1.00 75.25 125 LEU A O 1
ATOM 958 N N . MET A 1 126 ? 5.469 2.278 12.508 1.00 81.00 126 MET A N 1
ATOM 959 C CA . MET A 1 126 ? 6.282 2.233 13.724 1.00 81.00 126 MET A CA 1
ATOM 960 C C . MET A 1 126 ? 5.521 2.759 14.941 1.00 81.00 126 MET A C 1
ATOM 962 O O . MET A 1 126 ? 5.753 2.305 16.063 1.00 81.00 126 MET A O 1
ATOM 966 N N . GLN A 1 127 ? 4.605 3.710 14.764 1.00 82.88 127 GLN A N 1
ATOM 967 C CA . GLN A 1 127 ? 3.694 4.141 15.817 1.00 82.88 127 GLN A CA 1
ATOM 968 C C . GLN A 1 127 ? 2.696 3.038 16.173 1.00 82.88 127 GLN A C 1
ATOM 970 O O . GLN A 1 127 ? 2.534 2.734 17.355 1.00 82.88 127 GLN A O 1
ATOM 975 N N . TRP A 1 128 ? 2.111 2.377 15.177 1.00 80.31 128 TRP A N 1
ATOM 976 C CA . TRP A 1 128 ? 1.245 1.226 15.393 1.00 80.31 128 TRP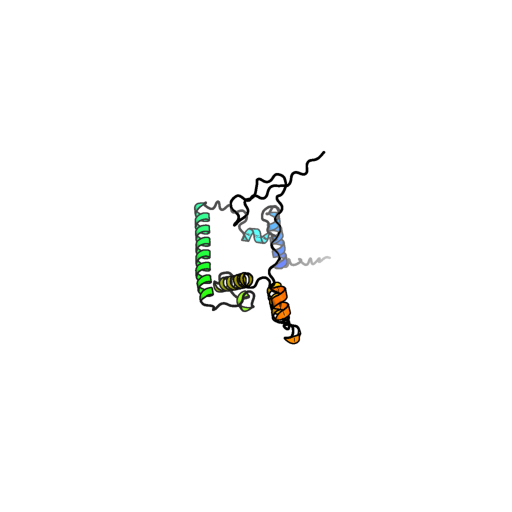 A CA 1
ATOM 977 C C . TRP A 1 128 ? 1.980 0.092 16.118 1.00 80.31 128 TRP A C 1
ATOM 979 O O . TRP A 1 128 ? 1.462 -0.427 17.104 1.00 80.31 128 TRP A O 1
ATOM 989 N N . PHE A 1 129 ? 3.217 -0.243 15.725 1.00 82.69 129 PHE A N 1
ATOM 990 C CA . PHE A 1 129 ? 4.032 -1.233 16.438 1.00 82.69 129 PHE A CA 1
ATOM 991 C C . PHE A 1 129 ? 4.298 -0.822 17.885 1.00 82.69 129 PHE A C 1
ATOM 993 O O . PHE A 1 129 ? 4.152 -1.645 18.789 1.00 82.69 129 PHE A O 1
ATOM 1000 N N . ARG A 1 130 ? 4.646 0.450 18.126 1.00 86.19 130 ARG A N 1
ATOM 1001 C CA . ARG A 1 130 ? 4.831 0.984 19.482 1.00 86.19 130 ARG A CA 1
ATOM 1002 C C . ARG A 1 130 ? 3.557 0.858 20.310 1.00 86.19 130 ARG A C 1
ATOM 1004 O O . ARG A 1 130 ? 3.643 0.496 21.475 1.00 86.19 130 ARG A O 1
ATOM 1011 N N . GLU A 1 131 ? 2.392 1.136 19.734 1.00 84.69 131 GLU A N 1
ATOM 1012 C CA . GLU A 1 131 ? 1.090 1.006 20.393 1.00 84.69 131 GLU A CA 1
ATOM 1013 C C . GLU A 1 131 ? 0.703 -0.449 20.661 1.00 84.69 131 GLU A C 1
ATOM 1015 O O . GLU A 1 131 ? 0.274 -0.765 21.769 1.00 84.69 131 GLU A O 1
ATOM 1020 N N . ALA A 1 132 ? 0.910 -1.342 19.694 1.00 82.19 132 ALA A N 1
ATOM 1021 C CA . ALA A 1 132 ? 0.651 -2.771 19.832 1.00 82.19 132 ALA A CA 1
ATOM 1022 C C . ALA A 1 132 ? 1.580 -3.433 20.863 1.00 82.19 132 ALA A C 1
ATOM 1024 O O . ALA A 1 132 ? 1.155 -4.332 21.589 1.00 82.19 132 ALA A O 1
ATOM 1025 N N . ALA A 1 133 ? 2.828 -2.965 20.954 1.00 84.12 133 ALA A N 1
ATOM 1026 C CA . ALA A 1 133 ? 3.811 -3.413 21.933 1.00 84.12 133 ALA A CA 1
ATOM 1027 C C . ALA A 1 133 ? 3.636 -2.767 23.318 1.00 84.12 133 ALA A C 1
ATOM 1029 O O . ALA A 1 133 ? 4.310 -3.190 24.260 1.00 84.12 133 ALA A O 1
ATOM 1030 N N . ARG A 1 134 ? 2.746 -1.769 23.488 1.00 86.19 134 ARG A N 1
ATOM 1031 C CA . ARG A 1 134 ? 2.449 -1.244 24.829 1.00 86.19 134 ARG A CA 1
ATOM 1032 C C . ARG A 1 134 ? 1.894 -2.374 25.677 1.00 86.19 134 ARG A C 1
ATOM 1034 O O . ARG A 1 134 ? 0.882 -2.993 25.341 1.00 86.19 134 ARG A O 1
ATOM 1041 N N . SER A 1 135 ? 2.544 -2.592 26.814 1.00 77.00 135 SER A N 1
ATOM 1042 C CA . SER A 1 135 ? 2.075 -3.475 27.869 1.00 77.00 135 SER A CA 1
ATOM 1043 C C . SER A 1 135 ? 0.612 -3.160 28.147 1.00 77.00 135 SER A C 1
ATOM 1045 O O . SER A 1 135 ? 0.269 -2.045 28.550 1.00 77.00 135 SER A O 1
ATOM 1047 N N . ARG A 1 136 ? -0.270 -4.129 27.892 1.00 73.94 136 ARG A N 1
ATOM 1048 C CA . ARG A 1 136 ? -1.674 -3.984 28.272 1.00 73.94 136 ARG A CA 1
ATOM 1049 C C . ARG A 1 136 ? -1.735 -3.732 29.783 1.00 73.94 136 ARG A C 1
ATOM 1051 O O . ARG A 1 136 ? -0.965 -4.366 30.508 1.00 73.94 136 ARG A O 1
ATOM 1058 N N . PRO A 1 137 ? 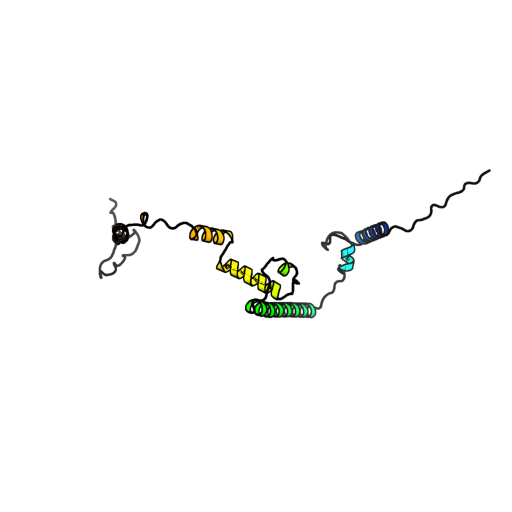-2.639 -2.856 30.257 1.00 76.88 137 PRO A N 1
ATOM 1059 C CA . PRO A 1 137 ? -2.836 -2.664 31.688 1.00 76.88 137 PRO A CA 1
ATOM 1060 C C . PRO A 1 137 ? -3.069 -4.021 32.353 1.00 76.88 137 PRO A C 1
ATOM 1062 O O . PRO A 1 137 ? -3.691 -4.919 31.755 1.00 76.88 137 PRO A O 1
ATOM 1065 N N . SER A 1 138 ? -2.511 -4.187 33.555 1.00 79.31 138 SER A N 1
ATOM 1066 C CA . SER A 1 138 ? -2.577 -5.460 34.261 1.00 79.31 138 SER A CA 1
ATOM 1067 C C . SER A 1 138 ? -4.039 -5.851 34.471 1.00 79.31 138 SER A C 1
ATOM 1069 O O . SER A 1 138 ? -4.934 -5.006 34.461 1.00 79.31 138 SER A O 1
ATOM 1071 N N . ILE A 1 139 ? -4.318 -7.143 34.655 1.00 74.50 139 ILE A N 1
ATOM 1072 C CA . ILE A 1 139 ? -5.690 -7.588 34.943 1.00 74.50 139 ILE A CA 1
ATOM 1073 C C . ILE A 1 139 ? -6.231 -6.903 36.212 1.00 74.50 139 ILE A C 1
ATOM 1075 O O . ILE A 1 139 ? -7.430 -6.653 36.280 1.00 74.50 139 ILE A O 1
ATOM 1079 N N . ALA A 1 140 ? -5.354 -6.544 37.158 1.00 76.44 140 ALA A N 1
ATOM 1080 C CA . ALA A 1 140 ? -5.713 -5.809 38.368 1.00 76.44 140 ALA A CA 1
ATOM 1081 C C . ALA A 1 140 ? -6.125 -4.349 38.095 1.00 76.44 140 ALA A C 1
ATOM 1083 O O . ALA A 1 140 ? -6.949 -3.816 38.828 1.00 76.44 140 ALA A O 1
ATOM 1084 N N . ASP A 1 141 ? -5.627 -3.737 37.016 1.00 78.19 141 ASP A N 1
ATOM 1085 C CA . ASP A 1 141 ? -5.991 -2.375 36.592 1.00 78.19 141 ASP A CA 1
ATOM 1086 C C . ASP A 1 141 ? -7.225 -2.347 35.672 1.00 78.19 141 ASP A C 1
ATOM 1088 O O . ASP A 1 141 ? -7.635 -1.290 35.181 1.00 78.19 141 ASP A O 1
ATOM 1092 N N . ARG A 1 142 ? -7.814 -3.510 35.364 1.00 78.75 142 ARG A N 1
ATOM 1093 C CA . ARG A 1 142 ? -9.014 -3.576 34.525 1.00 78.75 142 ARG A CA 1
ATOM 1094 C C . ARG A 1 142 ? -10.238 -3.175 35.328 1.00 78.75 142 ARG A C 1
ATOM 1096 O O . ARG A 1 142 ? -10.390 -3.543 36.488 1.00 78.75 142 ARG A O 1
ATOM 1103 N N . ARG A 1 143 ? -11.166 -2.505 34.644 1.00 82.56 143 ARG A N 1
ATOM 1104 C CA . ARG A 1 143 ? -12.480 -2.188 35.199 1.00 82.56 143 ARG A CA 1
ATOM 1105 C C . ARG A 1 143 ? -13.163 -3.440 35.727 1.00 82.56 143 ARG A C 1
ATOM 1107 O O . ARG A 1 143 ? -13.239 -4.457 35.029 1.00 82.56 143 ARG A O 1
ATOM 1114 N N . THR A 1 144 ? -13.696 -3.341 36.937 1.00 86.69 144 THR A N 1
ATOM 1115 C CA . THR A 1 144 ? -14.503 -4.410 37.524 1.00 86.69 144 THR A CA 1
ATOM 1116 C C . THR A 1 144 ? -15.762 -4.660 36.687 1.00 86.69 144 THR A C 1
ATOM 1118 O O . THR A 1 144 ? -16.218 -3.799 35.931 1.00 86.69 144 THR A O 1
ATOM 1121 N N . ARG A 1 145 ? -16.372 -5.845 36.826 1.00 84.00 145 ARG A N 1
ATOM 1122 C CA . ARG A 1 145 ? -17.660 -6.158 36.177 1.00 84.00 145 ARG A CA 1
ATOM 1123 C C . ARG A 1 145 ? -18.716 -5.090 36.498 1.00 84.00 145 ARG A C 1
ATOM 1125 O O . ARG A 1 145 ? -19.389 -4.618 35.593 1.00 84.00 145 ARG A O 1
ATOM 1132 N N . ALA A 1 146 ? -18.766 -4.645 37.755 1.00 86.94 146 ALA A N 1
ATOM 1133 C CA . ALA A 1 146 ? -19.671 -3.596 38.214 1.00 86.94 146 ALA A CA 1
ATOM 1134 C C . ALA A 1 146 ? -19.417 -2.238 37.534 1.00 86.94 146 ALA A C 1
ATOM 1136 O O . ALA A 1 146 ? -20.365 -1.535 37.191 1.00 86.94 146 ALA A O 1
ATOM 1137 N N . GLU A 1 147 ? -18.157 -1.867 37.294 1.00 87.25 147 GLU A N 1
ATOM 1138 C CA . GLU A 1 147 ? -17.811 -0.650 36.548 1.00 87.25 147 GLU A CA 1
ATOM 1139 C C . GLU A 1 147 ? -18.177 -0.743 35.066 1.00 87.25 147 GLU A C 1
ATOM 1141 O O . GLU A 1 147 ? -18.618 0.247 34.481 1.00 87.25 147 GLU A O 1
ATOM 1146 N N . LEU A 1 148 ? -18.011 -1.917 34.451 1.00 87.38 148 LEU A N 1
ATOM 1147 C CA . LEU A 1 148 ? -18.458 -2.152 33.078 1.00 87.38 148 LEU A CA 1
ATOM 1148 C C . LEU A 1 148 ? -19.981 -2.061 32.978 1.00 87.38 148 LEU A C 1
ATOM 1150 O O . LEU A 1 148 ? -20.482 -1.377 32.090 1.00 87.38 148 LEU A O 1
ATOM 1154 N N . ASP A 1 149 ? -20.704 -2.663 33.922 1.00 87.44 149 ASP A N 1
ATOM 1155 C CA . ASP A 1 149 ? -22.165 -2.595 33.984 1.00 87.44 149 ASP A CA 1
ATOM 1156 C C . ASP A 1 149 ? -22.648 -1.156 34.229 1.00 87.44 149 ASP A C 1
ATOM 1158 O O . ASP A 1 149 ? -23.630 -0.716 33.634 1.00 87.44 149 ASP A O 1
ATOM 1162 N N . ALA A 1 150 ? -21.936 -0.380 35.055 1.00 87.00 150 ALA A N 1
ATOM 1163 C CA . ALA A 1 150 ? -22.216 1.039 35.266 1.00 87.00 150 ALA A CA 1
ATOM 1164 C C . ALA A 1 150 ? -21.955 1.881 34.005 1.00 87.00 150 ALA A C 1
ATOM 1166 O O . ALA A 1 150 ? -22.757 2.757 33.683 1.00 87.00 150 ALA A O 1
ATOM 1167 N N . ALA A 1 151 ? -20.871 1.605 33.274 1.00 85.00 151 ALA A N 1
ATOM 1168 C CA . ALA A 1 151 ? -20.544 2.283 32.020 1.00 85.00 151 ALA A CA 1
ATOM 1169 C C . ALA A 1 151 ? -21.491 1.898 30.870 1.00 85.00 151 ALA A C 1
ATOM 1171 O O . ALA A 1 151 ? -21.741 2.713 29.984 1.00 85.00 151 ALA A O 1
ATOM 1172 N N . ALA A 1 152 ? -22.028 0.678 30.897 1.00 87.50 152 ALA A N 1
ATOM 1173 C CA . ALA A 1 152 ? -23.014 0.180 29.944 1.00 87.50 152 ALA A CA 1
ATOM 1174 C C . ALA A 1 152 ? -24.438 0.683 30.230 1.00 87.50 152 ALA A C 1
ATOM 1176 O O . ALA A 1 152 ? -25.351 0.392 29.453 1.00 87.50 152 ALA A O 1
ATOM 1177 N N . ARG A 1 153 ? -24.655 1.441 31.318 1.00 87.88 153 ARG A N 1
ATOM 1178 C CA . ARG A 1 153 ? -25.966 2.033 31.598 1.00 87.88 153 ARG A CA 1
ATOM 1179 C C . ARG A 1 153 ? -26.380 2.919 30.421 1.00 87.88 153 ARG A C 1
ATOM 1181 O O . ARG A 1 153 ? -25.609 3.797 30.021 1.00 87.88 153 ARG A O 1
ATOM 1188 N N . PRO A 1 154 ? -27.583 2.709 29.860 1.00 86.81 154 PRO A N 1
ATOM 1189 C CA . PRO A 1 154 ? -28.048 3.499 28.737 1.00 86.81 154 PRO A CA 1
ATOM 1190 C C . PRO A 1 154 ? -28.060 4.972 29.137 1.00 86.81 154 PRO A C 1
ATOM 1192 O O . PRO A 1 154 ? -28.536 5.340 30.215 1.00 86.81 154 PRO A O 1
ATOM 1195 N N . LYS A 1 155 ? -27.515 5.819 28.261 1.00 83.19 155 LYS A N 1
ATOM 1196 C CA . LYS A 1 155 ? -27.605 7.268 28.438 1.00 83.19 155 LYS A CA 1
ATOM 1197 C C . LYS A 1 155 ? -29.088 7.649 28.521 1.00 83.19 155 LYS A C 1
ATOM 1199 O O . LYS A 1 155 ? -29.894 7.072 27.785 1.00 83.19 155 LYS A O 1
ATOM 1204 N N . PRO A 1 156 ? -29.463 8.605 29.387 1.00 83.25 156 PRO A N 1
ATOM 1205 C CA . PRO A 1 156 ? -30.835 9.082 29.421 1.00 83.25 156 PRO A CA 1
ATOM 1206 C C . PRO A 1 156 ? -31.228 9.600 28.036 1.00 83.25 156 PRO A C 1
ATOM 1208 O O . PRO A 1 156 ? -30.404 10.181 27.323 1.00 83.25 156 PRO A O 1
ATOM 1211 N N . ALA A 1 157 ? -32.485 9.373 27.655 1.00 84.06 157 ALA A N 1
ATOM 1212 C CA . ALA A 1 157 ? -33.007 9.847 26.384 1.00 84.06 157 ALA A CA 1
ATOM 1213 C C . ALA A 1 157 ? -32.789 11.362 26.261 1.00 84.06 157 ALA A C 1
ATOM 1215 O O . ALA A 1 157 ? -33.105 12.130 27.174 1.00 84.06 157 ALA A O 1
ATOM 1216 N N . HIS A 1 158 ? -32.229 11.789 25.131 1.00 80.25 158 HIS A N 1
ATOM 1217 C CA . HIS A 1 158 ? -31.995 13.200 24.872 1.00 80.25 158 HIS A CA 1
ATOM 1218 C C . HIS A 1 158 ? -33.339 13.929 24.730 1.00 80.25 158 HIS A C 1
ATOM 1220 O O . HIS A 1 158 ? -34.186 13.530 23.929 1.00 80.25 158 HIS A O 1
ATOM 1226 N N . GLN A 1 159 ? -33.545 14.994 25.508 1.00 80.94 159 GLN A N 1
ATOM 1227 C CA . GLN A 1 159 ? -34.749 15.813 25.389 1.00 80.94 159 GLN A CA 1
ATOM 1228 C C . GLN A 1 159 ? -34.622 16.734 24.176 1.00 80.94 159 GLN A C 1
ATOM 1230 O O . GLN A 1 159 ? -33.898 17.726 24.210 1.00 80.94 159 GLN A O 1
ATOM 1235 N N . LEU A 1 160 ? -35.351 16.407 23.112 1.00 77.75 160 LEU A N 1
ATOM 1236 C CA . LEU A 1 160 ? -35.423 17.244 21.920 1.00 77.75 160 LEU A CA 1
ATOM 1237 C C . LEU A 1 160 ? -36.187 18.536 22.231 1.00 77.75 160 LEU A C 1
ATOM 1239 O O . LEU A 1 160 ? -37.315 18.506 22.726 1.00 77.75 160 LEU A O 1
ATOM 1243 N N . ARG A 1 161 ? -35.575 19.677 21.905 1.00 78.44 161 ARG A N 1
ATOM 1244 C CA . ARG A 1 161 ? -36.231 20.987 21.891 1.00 78.44 161 ARG A CA 1
ATOM 1245 C C . ARG A 1 161 ? -36.378 21.430 20.446 1.00 78.44 161 ARG A C 1
ATOM 1247 O O . ARG A 1 161 ? -35.409 21.400 19.696 1.00 78.44 161 ARG A O 1
ATOM 1254 N N . ALA A 1 162 ? -37.586 21.828 20.064 1.00 80.88 162 ALA A N 1
ATOM 1255 C CA . ALA A 1 162 ? -37.816 22.396 18.747 1.00 80.88 162 ALA A CA 1
ATOM 1256 C C . ALA A 1 162 ? -37.159 23.779 18.664 1.00 80.88 162 ALA A C 1
ATOM 1258 O O . ALA A 1 162 ? -37.421 24.653 19.494 1.00 80.88 162 ALA A O 1
ATOM 1259 N N . THR A 1 163 ? -36.307 23.959 17.662 1.00 79.38 163 THR A N 1
ATOM 1260 C CA . THR A 1 163 ? -35.677 25.242 17.353 1.00 79.38 163 THR A CA 1
ATOM 1261 C C . THR A 1 163 ? -36.725 26.204 16.777 1.00 79.38 163 THR A C 1
ATOM 1263 O O . THR A 1 163 ? -37.519 25.789 15.928 1.00 79.38 163 THR A O 1
ATOM 1266 N N . PRO A 1 164 ? -36.759 27.484 17.194 1.00 81.06 164 PRO A N 1
ATOM 1267 C CA . PRO A 1 164 ? -37.630 28.486 16.582 1.00 81.06 164 PRO A CA 1
ATOM 1268 C C . PRO A 1 164 ? -37.442 28.566 15.061 1.00 81.06 164 PRO A C 1
ATOM 1270 O O . PRO A 1 164 ? -36.325 28.458 14.562 1.00 81.06 164 PRO A O 1
ATOM 1273 N N . GLY A 1 165 ? -38.540 28.741 14.324 1.00 81.50 165 GLY A N 1
ATOM 1274 C CA . GLY A 1 165 ? -38.533 28.829 12.857 1.00 81.50 165 GLY A CA 1
ATOM 1275 C C . GLY A 1 165 ? -38.568 27.487 12.117 1.00 81.50 165 GLY A C 1
ATOM 1276 O O . GLY A 1 165 ? -38.741 27.481 10.902 1.00 81.50 165 GLY A O 1
ATOM 1277 N N . TRP A 1 166 ? -38.461 26.354 12.817 1.00 78.62 166 TRP A N 1
ATOM 1278 C CA . TRP A 1 166 ? -38.615 25.033 12.206 1.00 78.62 166 TRP A CA 1
ATOM 1279 C C . TRP A 1 166 ? -40.083 24.579 12.186 1.00 78.62 166 TRP A C 1
ATOM 1281 O O . TRP A 1 166 ? -40.834 24.889 13.118 1.00 78.62 166 TRP A O 1
ATOM 1291 N N . PRO A 1 167 ? -40.506 23.825 11.154 1.00 80.12 167 PRO A N 1
ATOM 1292 C CA . PRO A 1 167 ? -41.834 23.225 11.119 1.00 80.12 167 PRO A CA 1
ATOM 1293 C C . PRO A 1 167 ? -42.002 22.175 12.239 1.00 80.12 167 PRO A C 1
ATOM 1295 O O . PRO A 1 167 ? -41.006 21.621 12.714 1.00 80.12 167 PRO A O 1
ATOM 1298 N N . PRO A 1 168 ? -43.243 21.874 12.669 1.00 84.56 168 PRO A N 1
ATOM 1299 C CA . PRO A 1 168 ? -43.504 20.891 13.720 1.00 84.56 168 PRO A CA 1
ATOM 1300 C C . PRO A 1 168 ? -42.886 19.520 13.411 1.00 84.56 168 PRO A C 1
ATOM 1302 O O . PRO A 1 168 ? -43.148 18.934 12.361 1.00 84.56 168 PRO A O 1
ATOM 1305 N N . VAL A 1 169 ? -42.092 18.985 14.342 1.00 83.56 169 VAL A N 1
ATOM 1306 C CA . VAL A 1 169 ? -41.415 17.687 14.171 1.00 83.56 169 VAL A CA 1
ATOM 1307 C C . VAL A 1 169 ? -42.241 16.585 14.829 1.00 83.56 169 VAL A C 1
ATOM 1309 O O . VAL A 1 169 ? -42.516 16.649 16.028 1.00 83.56 169 VAL A O 1
ATOM 1312 N N . ALA A 1 170 ? -42.642 15.570 14.061 1.00 87.81 170 ALA A N 1
ATOM 1313 C CA . ALA A 1 170 ? -43.394 14.425 14.577 1.00 87.81 170 ALA A CA 1
ATOM 1314 C C . ALA A 1 170 ? -42.527 13.562 15.510 1.00 87.81 170 ALA A C 1
ATOM 1316 O O . ALA A 1 170 ? -41.378 13.255 15.189 1.00 87.81 170 ALA A O 1
ATOM 1317 N N . VAL A 1 171 ? -43.076 13.150 16.657 1.00 82.19 171 VAL A N 1
ATOM 1318 C CA . VAL A 1 171 ? -42.358 12.306 17.626 1.00 82.19 171 VAL A CA 1
ATOM 1319 C C . VAL A 1 171 ? -42.514 10.826 17.249 1.00 82.19 171 VAL A C 1
ATOM 1321 O O . VAL A 1 171 ? -43.640 10.318 17.254 1.00 82.19 171 VAL A O 1
ATOM 1324 N N . PRO A 1 172 ? -41.418 10.095 16.962 1.00 82.25 172 PRO A N 1
ATOM 1325 C CA . PRO A 1 172 ? -41.494 8.673 16.641 1.00 82.25 172 PRO A CA 1
ATOM 1326 C C . PRO A 1 172 ? -42.168 7.869 17.761 1.00 82.25 172 PRO A C 1
ATOM 1328 O O . PRO A 1 172 ? -41.847 8.033 18.937 1.00 82.25 172 PRO A O 1
ATOM 1331 N N . GLY A 1 173 ? -43.115 7.002 17.393 1.00 84.62 173 GLY A N 1
ATOM 1332 C CA . GLY A 1 173 ? -43.861 6.160 18.335 1.00 84.62 173 GLY A CA 1
ATOM 1333 C C . GLY A 1 173 ? -45.037 6.843 19.045 1.00 84.62 173 GLY A C 1
ATOM 1334 O O . GLY A 1 173 ? -45.725 6.176 19.813 1.00 84.62 173 GLY A O 1
ATOM 1335 N N . GLN A 1 174 ? -45.304 8.132 18.790 1.00 81.38 174 GLN A N 1
ATOM 1336 C CA . GLN A 1 174 ? -46.472 8.846 19.326 1.00 81.38 174 GLN A CA 1
ATOM 1337 C C . GLN A 1 174 ? -47.248 9.572 18.212 1.00 81.38 174 GLN A C 1
ATOM 1339 O O . GLN A 1 174 ? -47.039 10.768 17.990 1.00 81.38 174 GLN A O 1
ATOM 1344 N N . PRO A 1 175 ? -48.141 8.865 17.489 1.00 82.81 175 PRO A N 1
ATOM 1345 C CA . PRO A 1 175 ? -48.918 9.464 16.407 1.00 82.81 175 PRO A CA 1
ATOM 1346 C C . PRO A 1 175 ? -49.774 10.630 16.922 1.00 82.81 175 PRO A C 1
ATOM 1348 O O . PRO A 1 175 ? -50.403 10.539 17.973 1.00 82.81 175 PRO A O 1
ATOM 1351 N N . GLY A 1 176 ? -49.770 11.745 16.186 1.00 84.00 176 GLY A N 1
ATOM 1352 C CA . GLY A 1 176 ? -50.482 12.977 16.552 1.00 84.00 176 GLY A CA 1
ATOM 1353 C C . GLY A 1 176 ? -49.713 13.922 17.484 1.00 84.00 176 GLY A C 1
ATOM 1354 O O . GLY A 1 176 ? -50.161 15.047 17.704 1.00 84.00 176 GLY A O 1
ATOM 1355 N N . ARG A 1 177 ? -48.544 13.517 18.001 1.00 83.81 177 ARG A N 1
ATOM 1356 C CA . ARG A 1 177 ? -47.701 14.368 18.846 1.00 83.81 177 ARG A CA 1
ATOM 1357 C C . ARG A 1 177 ? -46.591 15.032 18.033 1.00 83.81 177 ARG A C 1
ATOM 1359 O O . ARG A 1 177 ? -45.781 14.358 17.397 1.00 83.81 177 ARG A O 1
ATOM 1366 N N . TYR A 1 178 ? -46.518 16.356 18.134 1.00 84.19 178 TYR A N 1
ATOM 1367 C CA . TYR A 1 178 ? -45.521 17.179 17.454 1.00 84.19 178 TYR A CA 1
ATOM 1368 C C . TYR A 1 178 ? -44.736 18.030 18.457 1.00 84.19 178 TYR A C 1
ATOM 1370 O O . TYR A 1 178 ? -45.290 18.514 19.446 1.00 84.19 178 TYR A O 1
ATOM 1378 N N . LEU A 1 179 ? -43.441 18.213 18.201 1.00 81.88 179 LEU A N 1
ATOM 1379 C CA . LEU A 1 179 ? -42.598 19.182 18.894 1.00 81.88 179 LEU A CA 1
ATOM 1380 C C . LEU A 1 179 ? -42.673 20.512 18.143 1.00 81.88 179 LEU A C 1
ATOM 1382 O O . LEU A 1 179 ? -42.192 20.621 17.016 1.00 81.88 179 LEU A O 1
ATOM 1386 N N . CYS A 1 180 ? -43.266 21.516 18.784 1.00 81.31 180 CYS A N 1
ATOM 1387 C CA . CYS A 1 180 ? -43.330 22.885 18.281 1.00 81.31 180 CYS A CA 1
ATOM 1388 C C . CYS A 1 180 ? -42.407 23.779 19.109 1.00 81.31 180 CYS A C 1
ATOM 1390 O O . CYS A 1 180 ? -42.272 23.588 20.321 1.00 81.31 180 CYS A O 1
ATOM 1392 N N . ALA A 1 181 ? -41.783 24.770 18.471 1.00 78.50 181 ALA A N 1
ATOM 1393 C CA . ALA A 1 181 ? -41.031 25.781 19.198 1.00 78.50 181 ALA A CA 1
ATOM 1394 C C . ALA A 1 181 ? -41.988 26.546 20.125 1.00 78.50 181 ALA A C 1
ATOM 1396 O O . ALA A 1 181 ? -43.041 27.022 19.695 1.00 78.50 181 ALA A O 1
ATOM 1397 N N . ARG A 1 182 ? -41.642 26.647 21.411 1.00 67.44 182 ARG A N 1
ATOM 1398 C CA . ARG A 1 182 ? -42.402 27.458 22.364 1.00 67.44 182 ARG A CA 1
ATOM 1399 C C . ARG A 1 182 ? -42.190 28.922 21.981 1.00 67.44 182 ARG A C 1
ATOM 1401 O O . ARG A 1 182 ? -41.085 29.428 22.127 1.00 67.44 182 ARG A O 1
ATOM 1408 N N . GLN A 1 183 ? -43.222 29.581 21.460 1.00 56.03 183 GLN A N 1
ATOM 1409 C CA . GLN A 1 183 ? -43.186 31.026 21.249 1.00 56.03 183 GLN A CA 1
ATOM 1410 C C . GLN A 1 183 ? -43.231 31.698 22.624 1.00 56.03 183 GLN A C 1
ATOM 1412 O O . GLN A 1 183 ? -44.267 31.700 23.290 1.00 56.03 183 GLN A O 1
ATOM 1417 N N . GLU A 1 184 ? -42.099 32.224 23.084 1.00 53.91 184 GLU A N 1
ATOM 1418 C CA . GLU A 1 184 ? -42.109 33.203 24.165 1.00 53.91 184 GLU A CA 1
ATOM 1419 C C . GLU A 1 184 ? -42.802 34.454 23.617 1.00 53.91 184 GLU A C 1
ATOM 1421 O O . GLU A 1 184 ? -42.296 35.115 22.712 1.00 53.91 184 GLU A O 1
ATOM 1426 N N . LYS A 1 185 ? -44.021 34.727 24.098 1.00 43.34 185 LYS A N 1
ATOM 1427 C CA . LYS A 1 185 ? -44.707 35.994 23.838 1.00 43.34 185 LYS A CA 1
ATOM 1428 C C . LYS A 1 185 ? -43.849 37.110 24.438 1.00 43.34 185 LYS A C 1
ATOM 1430 O O . LYS A 1 185 ? -43.828 37.259 25.657 1.00 43.34 185 LYS A O 1
ATOM 1435 N N . ALA A 1 186 ? -43.152 37.861 23.591 1.00 41.44 186 ALA A N 1
ATOM 1436 C CA . ALA A 1 186 ? -42.618 39.165 23.959 1.00 41.44 186 ALA A CA 1
ATOM 1437 C C . ALA A 1 186 ? -43.803 40.096 24.271 1.00 41.44 186 ALA A C 1
ATOM 1439 O O . ALA A 1 186 ? -44.759 40.149 23.491 1.00 41.44 186 ALA A O 1
ATOM 1440 N N . ALA A 1 187 ? -43.764 40.716 25.451 1.00 37.47 187 ALA A N 1
ATOM 1441 C CA . ALA A 1 187 ? -44.719 41.722 25.913 1.00 37.47 187 ALA A CA 1
ATOM 1442 C C . ALA A 1 187 ? -44.469 43.075 25.237 1.00 37.47 187 ALA A C 1
ATOM 1444 O O . ALA A 1 187 ? -43.288 43.356 24.928 1.00 37.47 187 ALA A O 1
#

Foldseek 3Di:
DDDPPPDPPDPDDDDPVRVVVVVQVVLVVVDDDPDPPDPGSVVCVVVVPPPPPPPDPVNVVVVVVVVVVLVVVLQVLLVVLLVVVPADAAPDPRLVPDDPSHSSNVSNVVVVVVCCVVQNDPVSNVVVVVVVPPDDPDPVPDDDPVRVVVVPPDDPDDDDADDPPDDWDDDPPDPPDTHDHPDPPDD

Secondary structure (DSSP, 8-state):
-----------PPPPHHHHHHHHHHHHHHHS-TTSS--S-HHHHHHTTTT------HHHHHHHHHHHHHHHHHHHHHHHHHHHHT--PPTTSHHHHHS-TT-HHHHHHHHHHHHHHHHH--HHHHHHHHHHHTSPPPPGGGSPPHHHHHHHTSPPPPP---PPTTSPPEEPTT-TT-EE--------

Radius of gyration: 40.46 Å; chains: 1; bounding box: 132×56×79 Å

Sequence (187 aa):
MSGDGQEKAGEWPPTPAAEQLRRRREAASRCEPSECGHRDPLDCTAAGCGETTAGDPESESEREAAEVSDFAQLWANARTAYFAGGFPKYASGEWRALHPDDPRRLAAALEAAEMWRKFGDEEALMQWFREAARSRPSIADRRTRAELDAAARPKPAHQLRATPGWPPVAVPGQPGRYLCARQEKAA

pLDDT: mean 75.26, std 15.7, range [37.47, 97.12]